Protein AF-C2FSY1-F1 (afdb_monomer)

Structure (mmCIF, N/CA/C/O backbone):
data_AF-C2FSY1-F1
#
_entry.id   AF-C2FSY1-F1
#
loop_
_atom_site.group_PDB
_atom_site.id
_atom_site.type_symbol
_atom_site.label_atom_id
_atom_site.label_alt_id
_atom_site.label_comp_id
_atom_site.label_asym_id
_atom_site.label_entity_id
_atom_site.label_seq_id
_atom_site.pdbx_PDB_ins_code
_atom_site.Cartn_x
_atom_site.Cartn_y
_atom_site.Cartn_z
_atom_site.occupancy
_atom_site.B_iso_or_equiv
_atom_site.auth_seq_id
_atom_site.auth_comp_id
_atom_site.auth_asym_id
_atom_site.auth_atom_id
_atom_site.pdbx_PDB_model_num
ATOM 1 N N . MET A 1 1 ? 16.257 -6.708 -12.881 1.00 55.78 1 MET A N 1
ATOM 2 C CA . MET A 1 1 ? 15.335 -6.034 -13.827 1.00 55.78 1 MET A CA 1
ATOM 3 C C . MET A 1 1 ? 14.160 -6.924 -14.250 1.00 55.78 1 MET A C 1
ATOM 5 O O . MET A 1 1 ? 13.050 -6.608 -13.865 1.00 55.78 1 MET A O 1
ATOM 9 N N . LEU A 1 2 ? 14.341 -8.051 -14.957 1.00 57.44 2 LEU A N 1
ATOM 10 C CA . LEU A 1 2 ? 13.211 -8.883 -15.442 1.00 57.44 2 LEU A CA 1
ATOM 11 C C . LEU A 1 2 ? 12.297 -9.431 -14.328 1.00 57.44 2 LEU A C 1
ATOM 13 O O . LEU A 1 2 ? 11.075 -9.411 -14.456 1.00 57.44 2 LEU A O 1
ATOM 17 N N . ASN A 1 3 ? 12.876 -9.872 -13.207 1.00 63.16 3 ASN A N 1
ATOM 18 C CA . ASN A 1 3 ? 12.100 -10.361 -12.061 1.00 63.16 3 ASN A CA 1
ATOM 19 C C . ASN A 1 3 ? 11.288 -9.254 -11.375 1.00 63.16 3 ASN A C 1
ATOM 21 O O . ASN A 1 3 ? 10.224 -9.530 -10.825 1.00 63.16 3 ASN A O 1
ATOM 25 N N . SER A 1 4 ? 11.733 -8.002 -11.485 1.00 69.56 4 SER A N 1
ATOM 26 C CA . SER A 1 4 ? 11.048 -6.839 -10.922 1.00 69.56 4 SER A CA 1
ATOM 27 C C . SER A 1 4 ? 9.717 -6.548 -11.604 1.00 69.56 4 SER A C 1
ATOM 29 O O . SER A 1 4 ? 8.886 -5.862 -11.025 1.00 69.56 4 SER A O 1
ATOM 31 N N . PHE A 1 5 ? 9.464 -7.118 -12.789 1.00 75.44 5 PHE A N 1
ATOM 32 C CA . PHE A 1 5 ? 8.201 -6.979 -13.514 1.00 75.44 5 PHE A CA 1
ATOM 33 C C . PHE A 1 5 ? 7.272 -8.198 -13.368 1.00 75.44 5 PHE A C 1
ATOM 35 O O . PHE A 1 5 ? 6.345 -8.366 -14.150 1.00 75.44 5 PHE A O 1
ATOM 42 N N . ARG A 1 6 ? 7.471 -9.060 -12.362 1.00 74.38 6 ARG A N 1
ATOM 43 C CA . ARG A 1 6 ? 6.539 -10.166 -12.066 1.00 74.38 6 ARG A CA 1
ATOM 44 C C . ARG A 1 6 ? 5.468 -9.732 -11.061 1.00 74.38 6 ARG A C 1
ATOM 46 O O . ARG A 1 6 ? 5.810 -9.185 -10.015 1.00 74.38 6 ARG A O 1
ATOM 53 N N . TRP A 1 7 ? 4.192 -9.963 -11.376 1.00 85.50 7 TRP A N 1
ATOM 54 C CA . TRP A 1 7 ? 3.043 -9.616 -10.516 1.00 85.50 7 TRP A CA 1
ATOM 55 C C . TRP A 1 7 ? 2.452 -10.813 -9.762 1.00 85.50 7 TRP A C 1
ATOM 57 O O . TRP A 1 7 ? 1.597 -10.616 -8.908 1.00 85.50 7 TRP A O 1
ATOM 67 N N . THR A 1 8 ? 2.913 -12.033 -10.051 1.00 78.56 8 THR A N 1
ATOM 68 C CA . THR A 1 8 ? 2.312 -13.287 -9.572 1.00 78.56 8 THR A CA 1
ATOM 69 C C . THR A 1 8 ? 2.125 -13.323 -8.054 1.00 78.56 8 THR A C 1
ATOM 71 O O . THR A 1 8 ? 1.000 -13.502 -7.616 1.00 78.56 8 THR A O 1
ATOM 74 N N . SER A 1 9 ? 3.171 -13.036 -7.262 1.00 80.50 9 SER A N 1
ATOM 75 C CA . SER A 1 9 ? 3.073 -13.028 -5.786 1.00 80.50 9 SER A CA 1
ATOM 76 C C . SER A 1 9 ? 2.032 -12.030 -5.281 1.00 80.50 9 SER A C 1
ATOM 78 O O . SER A 1 9 ? 1.161 -12.397 -4.503 1.00 80.50 9 SER A O 1
ATOM 80 N N . LEU A 1 10 ? 2.068 -10.795 -5.801 1.00 87.81 10 LEU A N 1
ATOM 81 C CA . LEU A 1 10 ? 1.112 -9.743 -5.445 1.00 87.81 10 LEU A CA 1
ATOM 82 C C . LEU A 1 10 ? -0.325 -10.196 -5.715 1.00 87.81 10 LEU A C 1
ATOM 84 O O . LEU A 1 10 ? -1.205 -10.012 -4.887 1.00 87.81 10 LEU A O 1
ATOM 88 N N . ILE A 1 11 ? -0.561 -10.800 -6.881 1.00 88.81 11 ILE A N 1
ATOM 89 C CA . ILE A 1 11 ? -1.886 -11.286 -7.254 1.00 88.81 11 ILE A CA 1
ATOM 90 C C . ILE A 1 11 ? -2.320 -12.444 -6.362 1.00 88.81 11 ILE A C 1
ATOM 92 O O . ILE A 1 11 ? -3.466 -12.454 -5.918 1.00 88.81 11 ILE A O 1
ATOM 96 N N . ASP A 1 12 ? -1.439 -13.407 -6.114 1.00 82.62 12 ASP A N 1
ATOM 97 C CA . ASP A 1 12 ? -1.747 -14.586 -5.309 1.00 82.62 12 ASP A CA 1
ATOM 98 C C . ASP A 1 12 ? -2.091 -14.185 -3.869 1.00 82.62 12 ASP A C 1
ATOM 100 O O . ASP A 1 12 ? -3.077 -14.670 -3.317 1.00 82.62 12 ASP A O 1
ATOM 104 N N . GLU A 1 13 ? -1.357 -13.231 -3.292 1.00 86.81 13 GLU A N 1
ATOM 105 C CA . GLU A 1 13 ? -1.631 -12.651 -1.973 1.00 86.81 13 GLU A CA 1
ATOM 106 C C . GLU A 1 13 ? -2.980 -11.910 -1.943 1.00 86.81 13 GLU A C 1
ATOM 108 O O . GLU A 1 13 ? -3.804 -12.151 -1.051 1.00 86.81 13 GLU A O 1
ATOM 113 N N . THR A 1 14 ? -3.273 -11.072 -2.947 1.00 93.25 14 THR A N 1
ATOM 114 C CA . THR A 1 14 ? -4.570 -10.379 -3.054 1.00 93.25 14 THR A CA 1
ATOM 115 C C . THR A 1 14 ? -5.733 -11.363 -3.211 1.00 93.25 14 THR A C 1
ATOM 117 O O . THR A 1 14 ? -6.775 -11.202 -2.572 1.00 93.25 14 THR A O 1
ATOM 120 N N . VAL A 1 15 ? -5.574 -12.396 -4.044 1.00 91.62 15 VAL A N 1
ATOM 121 C CA . VAL A 1 15 ? -6.592 -13.430 -4.295 1.00 91.62 15 VAL A CA 1
ATOM 122 C C . VAL A 1 15 ? -6.787 -14.322 -3.070 1.00 91.62 15 VAL A C 1
ATOM 124 O O . VAL A 1 15 ? -7.922 -14.692 -2.757 1.00 91.62 15 VAL A O 1
ATOM 127 N N . ALA A 1 16 ? -5.721 -14.645 -2.338 1.00 89.00 16 ALA A N 1
ATOM 128 C CA . ALA A 1 16 ? -5.814 -15.387 -1.086 1.00 89.00 16 ALA A CA 1
ATOM 129 C C . ALA A 1 16 ? -6.632 -14.604 -0.050 1.00 89.00 16 ALA A C 1
ATOM 131 O O . ALA A 1 16 ? -7.552 -15.155 0.564 1.00 89.00 16 ALA A O 1
ATOM 132 N N . LEU A 1 17 ? -6.371 -13.298 0.089 1.00 92.38 17 LEU A N 1
ATOM 133 C CA . LEU A 1 17 ? -7.138 -12.440 0.987 1.00 92.38 17 LEU A CA 1
ATOM 134 C C . LEU A 1 17 ? -8.604 -12.323 0.546 1.00 92.38 17 LEU A C 1
ATOM 136 O O . LEU A 1 17 ? -9.492 -12.490 1.385 1.00 92.38 17 LEU A O 1
ATOM 140 N N . GLN A 1 18 ? -8.864 -12.134 -0.753 1.00 94.56 18 GLN A N 1
ATOM 141 C CA . GLN A 1 18 ? -10.214 -12.143 -1.327 1.00 94.56 18 GLN A CA 1
ATOM 142 C C . GLN A 1 18 ? -10.961 -13.441 -0.996 1.00 94.56 18 GLN A C 1
ATOM 144 O O . GLN A 1 18 ? -12.077 -13.399 -0.483 1.00 94.56 18 GLN A O 1
ATOM 149 N N . THR A 1 19 ? -10.341 -14.592 -1.255 1.00 92.44 19 THR A N 1
ATOM 150 C CA . THR A 1 19 ? -10.940 -15.915 -1.020 1.00 92.44 19 THR A CA 1
ATOM 151 C C . THR A 1 19 ? -11.259 -16.105 0.458 1.00 92.44 19 THR A C 1
ATOM 153 O O . THR A 1 19 ? -12.338 -16.574 0.813 1.00 92.44 19 THR A O 1
ATOM 156 N N . SER A 1 20 ? -10.364 -15.647 1.338 1.00 91.94 20 SER A N 1
ATOM 157 C CA . SER A 1 20 ? -10.565 -15.734 2.782 1.00 91.94 20 SER A CA 1
ATOM 158 C C . SER A 1 20 ? -11.760 -14.922 3.294 1.00 91.94 20 SER A C 1
ATOM 160 O O . SER A 1 20 ? -12.160 -15.121 4.438 1.00 91.94 20 SER A O 1
ATOM 162 N N . LEU A 1 21 ? -12.339 -14.003 2.503 1.00 91.25 21 LEU A N 1
ATOM 163 C CA . LEU A 1 21 ? -13.548 -13.272 2.893 1.00 91.25 21 LEU A CA 1
ATOM 164 C C . LEU A 1 21 ? -14.778 -14.179 2.980 1.00 91.25 21 LEU A C 1
ATOM 166 O O . LEU A 1 21 ? -15.662 -13.904 3.797 1.00 91.25 21 LEU A O 1
ATOM 170 N N . ALA A 1 22 ? -14.823 -15.266 2.201 1.00 89.56 22 ALA A N 1
ATOM 171 C CA . ALA A 1 22 ? -15.964 -16.178 2.125 1.00 89.56 22 ALA A CA 1
ATOM 172 C C . ALA A 1 22 ? -16.384 -16.722 3.502 1.00 89.56 22 ALA A C 1
ATOM 174 O O . ALA A 1 22 ? -17.578 -16.784 3.791 1.00 89.56 22 ALA A O 1
ATOM 175 N N . ASP A 1 23 ? -15.426 -16.966 4.395 1.00 89.31 23 ASP A N 1
ATOM 176 C CA . ASP A 1 23 ? -15.677 -17.533 5.726 1.00 89.31 23 ASP A CA 1
ATOM 177 C C . ASP A 1 23 ? -15.735 -16.482 6.849 1.00 89.31 23 ASP A C 1
ATOM 179 O O . ASP A 1 23 ? -15.898 -16.806 8.026 1.00 89.31 23 ASP A O 1
ATOM 183 N N . ARG A 1 24 ? -15.600 -15.192 6.521 1.00 89.88 24 ARG A N 1
ATOM 184 C CA . ARG A 1 24 ? -15.519 -14.123 7.525 1.00 89.88 24 ARG A CA 1
ATOM 185 C C . ARG A 1 24 ? -16.873 -13.535 7.895 1.00 89.88 24 ARG A C 1
ATOM 187 O O . ARG A 1 24 ? -17.738 -13.317 7.049 1.00 89.88 24 ARG A O 1
ATOM 194 N N . ASN A 1 25 ? -16.989 -13.166 9.172 1.00 90.94 25 ASN A N 1
ATOM 195 C CA . ASN A 1 25 ? -18.089 -12.378 9.726 1.00 90.94 25 ASN A CA 1
ATOM 196 C C . ASN A 1 25 ? -17.627 -10.936 9.996 1.00 90.94 25 ASN A C 1
ATOM 198 O O . ASN A 1 25 ? -17.336 -10.558 11.135 1.00 90.94 25 ASN A O 1
ATOM 202 N N . ILE A 1 26 ? -17.529 -10.150 8.926 1.00 90.88 26 ILE A N 1
ATOM 203 C CA . ILE A 1 26 ? -17.189 -8.724 8.966 1.00 90.88 26 ILE A CA 1
ATOM 204 C C . ILE A 1 26 ? -18.400 -7.880 8.576 1.00 90.88 26 ILE A C 1
ATOM 206 O O . ILE A 1 26 ? -19.288 -8.336 7.856 1.00 90.88 26 ILE A O 1
ATOM 210 N N . ASP A 1 27 ? -18.442 -6.655 9.087 1.00 89.19 27 ASP A N 1
ATOM 211 C CA . ASP A 1 27 ? -19.409 -5.654 8.646 1.00 89.19 27 ASP A CA 1
ATOM 212 C C . ASP A 1 27 ? -19.225 -5.349 7.150 1.00 89.19 27 ASP A C 1
ATOM 214 O O . ASP A 1 27 ? -18.098 -5.354 6.669 1.00 89.19 27 ASP A O 1
ATOM 218 N N . ASP A 1 28 ? -20.320 -5.117 6.425 1.00 91.50 28 ASP A N 1
ATOM 219 C CA . ASP A 1 28 ? -20.326 -4.820 4.981 1.00 91.50 28 ASP A CA 1
ATOM 220 C C . ASP A 1 28 ? -19.451 -5.751 4.108 1.00 91.50 28 ASP A C 1
ATOM 222 O O . ASP A 1 28 ? -18.717 -5.323 3.216 1.00 91.50 28 ASP A O 1
ATOM 226 N N . LYS A 1 29 ? -19.517 -7.062 4.365 1.00 93.38 29 LYS A N 1
ATOM 227 C CA . LYS A 1 29 ? -18.759 -8.077 3.616 1.00 93.38 29 LYS A CA 1
ATOM 228 C C . LYS A 1 29 ? -18.913 -7.957 2.093 1.00 93.38 29 LYS A C 1
ATOM 230 O O . LYS A 1 29 ? -17.919 -8.088 1.387 1.00 93.38 29 LYS A O 1
ATOM 235 N N . ALA A 1 30 ? -20.116 -7.658 1.601 1.00 93.56 30 ALA A N 1
ATOM 236 C CA . ALA A 1 30 ? -20.367 -7.469 0.172 1.00 93.56 30 ALA A CA 1
ATOM 237 C C . ALA A 1 30 ? -19.537 -6.310 -0.413 1.00 93.56 30 ALA A C 1
ATOM 239 O O . ALA A 1 30 ? -18.986 -6.442 -1.505 1.00 93.56 30 ALA A O 1
ATOM 240 N N . GLY A 1 31 ? -19.384 -5.205 0.327 1.00 94.50 31 GLY A N 1
ATOM 241 C CA . GLY A 1 31 ? -18.510 -4.098 -0.060 1.00 94.50 31 GLY A CA 1
ATOM 242 C C . GLY A 1 31 ? -17.031 -4.495 -0.108 1.00 94.50 31 GLY A C 1
ATOM 243 O O . GLY A 1 31 ? -16.326 -4.117 -1.043 1.00 94.50 31 GLY A O 1
ATOM 244 N N . ALA A 1 32 ? -16.554 -5.309 0.843 1.00 95.12 32 ALA A N 1
ATOM 245 C CA . ALA A 1 32 ? -15.191 -5.851 0.789 1.00 95.12 32 ALA A CA 1
ATOM 246 C C . ALA A 1 32 ? -14.988 -6.775 -0.420 1.00 95.12 32 ALA A C 1
ATOM 248 O O . ALA A 1 32 ? -13.984 -6.657 -1.117 1.00 95.12 32 ALA A O 1
ATOM 249 N N . GLU A 1 33 ? -15.937 -7.669 -0.699 1.00 95.50 33 GLU A N 1
ATOM 250 C CA . GLU A 1 33 ? -15.870 -8.578 -1.847 1.00 95.50 33 GLU A CA 1
ATOM 251 C C . GLU A 1 33 ? -15.823 -7.812 -3.174 1.00 95.50 33 GLU A C 1
ATOM 253 O O . GLU A 1 33 ? -14.962 -8.091 -4.009 1.00 95.50 33 GLU A O 1
ATOM 258 N N . GLN A 1 34 ? -16.684 -6.802 -3.347 1.00 96.12 34 GLN A N 1
ATOM 259 C CA . GLN A 1 34 ? -16.670 -5.938 -4.531 1.00 96.12 34 GLN A CA 1
ATOM 260 C C . GLN A 1 34 ? -15.345 -5.190 -4.689 1.00 96.12 34 GLN A C 1
ATOM 262 O O . GLN A 1 34 ? -14.802 -5.132 -5.793 1.00 96.12 34 GLN A O 1
ATOM 267 N N . TYR A 1 35 ? -14.795 -4.671 -3.589 1.00 97.00 35 TYR A N 1
ATOM 268 C CA . TYR A 1 35 ? -13.493 -4.015 -3.592 1.00 97.00 35 TYR A CA 1
ATOM 269 C C . TYR A 1 35 ? -12.381 -4.950 -4.101 1.00 97.00 35 TYR A C 1
ATOM 271 O O . TYR A 1 35 ? -11.628 -4.570 -4.997 1.00 97.00 35 TYR A O 1
ATOM 279 N N . PHE A 1 36 ? -12.314 -6.199 -3.624 1.00 97.50 36 PHE A N 1
ATOM 280 C CA . PHE A 1 36 ? -11.311 -7.150 -4.122 1.00 97.50 36 PHE A CA 1
ATOM 281 C C . PHE A 1 36 ? -11.555 -7.612 -5.554 1.00 97.50 36 PHE A C 1
ATOM 283 O O . PHE A 1 36 ? -10.586 -7.844 -6.272 1.00 97.50 36 PHE A O 1
ATOM 290 N N . ILE A 1 37 ? -12.811 -7.736 -5.996 1.00 96.69 37 ILE A N 1
ATOM 291 C CA . ILE A 1 37 ? -13.112 -8.043 -7.403 1.00 96.69 37 ILE A CA 1
ATOM 292 C C . ILE A 1 37 ? -12.477 -6.984 -8.310 1.00 96.69 37 ILE A C 1
ATOM 294 O O . ILE A 1 37 ? -11.813 -7.334 -9.287 1.00 96.69 37 ILE A O 1
ATOM 298 N N . GLN A 1 38 ? -12.634 -5.705 -7.960 1.00 97.06 38 GLN A N 1
ATOM 299 C CA . GLN A 1 38 ? -12.029 -4.606 -8.706 1.00 97.06 38 GLN A CA 1
ATOM 300 C C . GLN A 1 38 ? -10.496 -4.630 -8.607 1.00 97.06 38 GLN A C 1
ATOM 302 O O . GLN A 1 38 ? -9.817 -4.592 -9.632 1.00 97.06 38 GLN A O 1
ATOM 307 N N . LEU A 1 39 ? -9.950 -4.789 -7.398 1.00 96.69 39 LEU A N 1
ATOM 308 C CA . LEU A 1 39 ? -8.505 -4.790 -7.153 1.00 96.69 39 LEU A CA 1
ATOM 309 C C . LEU A 1 39 ? -7.780 -5.910 -7.919 1.00 96.69 39 LEU A C 1
ATOM 311 O O . LEU A 1 39 ? -6.752 -5.680 -8.555 1.00 96.69 39 LEU A O 1
ATOM 315 N N . VAL A 1 40 ? -8.343 -7.122 -7.920 1.00 97.12 40 VAL A N 1
ATOM 316 C CA . VAL A 1 40 ? -7.811 -8.257 -8.690 1.00 97.12 40 VAL A CA 1
ATOM 317 C C . VAL A 1 40 ? -7.931 -7.999 -10.190 1.00 97.12 40 VAL A C 1
ATOM 319 O O . VAL A 1 40 ? -7.006 -8.320 -10.938 1.00 97.12 40 VAL A O 1
ATOM 322 N N . ALA A 1 41 ? -9.032 -7.401 -10.655 1.00 97.31 41 ALA A N 1
ATOM 323 C CA . ALA A 1 41 ? -9.180 -7.051 -12.064 1.00 97.31 41 ALA A CA 1
ATOM 324 C C . ALA A 1 41 ? -8.097 -6.061 -12.523 1.00 97.31 41 ALA A C 1
ATOM 326 O O . ALA A 1 41 ? -7.541 -6.236 -13.610 1.00 97.31 41 ALA A O 1
ATOM 327 N N . ASP A 1 42 ? -7.758 -5.066 -11.703 1.00 96.44 42 ASP A N 1
ATOM 328 C CA . ASP A 1 42 ? -6.722 -4.082 -12.022 1.00 96.44 42 ASP A CA 1
ATOM 329 C C . ASP A 1 42 ? -5.315 -4.691 -11.973 1.00 96.44 42 ASP A C 1
ATOM 331 O O . ASP A 1 42 ? -4.555 -4.551 -12.936 1.00 96.44 42 ASP A O 1
ATOM 335 N N . LEU A 1 43 ? -5.005 -5.512 -10.964 1.00 95.12 43 LEU A N 1
ATOM 336 C CA . LEU A 1 43 ? -3.749 -6.273 -10.923 1.00 95.12 43 LEU A CA 1
ATOM 337 C C . LEU A 1 43 ? -3.563 -7.169 -12.158 1.00 95.12 43 LEU A C 1
ATOM 339 O O . LEU A 1 43 ? -2.477 -7.215 -12.736 1.00 95.12 43 LEU A O 1
ATOM 343 N N . ARG A 1 44 ? -4.622 -7.846 -12.620 1.00 93.19 44 ARG A N 1
ATOM 344 C CA . ARG A 1 44 ? -4.578 -8.684 -13.833 1.00 93.19 44 ARG A CA 1
ATOM 345 C C . ARG A 1 44 ? -4.384 -7.864 -15.110 1.00 93.19 44 ARG A C 1
ATOM 347 O O . ARG A 1 44 ? -3.772 -8.356 -16.061 1.00 93.19 44 ARG A O 1
ATOM 354 N N . LYS A 1 45 ? -4.881 -6.622 -15.174 1.00 95.88 45 LYS A N 1
ATOM 355 C CA . LYS A 1 45 ? -4.574 -5.707 -16.291 1.00 95.88 45 LYS A CA 1
ATOM 356 C C . LYS A 1 45 ? -3.096 -5.322 -16.276 1.00 95.88 45 LYS A C 1
ATOM 358 O O . LYS A 1 45 ? -2.448 -5.408 -17.318 1.00 95.88 45 LYS A O 1
ATOM 363 N N . GLN A 1 46 ? -2.562 -4.960 -15.111 1.00 93.94 46 GLN A N 1
ATOM 364 C CA . GLN A 1 46 ? -1.148 -4.617 -14.949 1.00 93.94 46 GLN A CA 1
ATOM 365 C C . GLN A 1 46 ? -0.233 -5.804 -15.294 1.00 93.94 46 GLN A C 1
ATOM 367 O O . GLN A 1 46 ? 0.729 -5.633 -16.039 1.00 93.94 46 GLN A O 1
ATOM 372 N N . GLU A 1 47 ? -0.580 -7.025 -14.873 1.00 91.38 47 GLU A N 1
ATOM 373 C CA . GLU A 1 47 ? 0.149 -8.259 -15.208 1.00 91.38 47 GLU A CA 1
ATOM 374 C C . GLU A 1 47 ? 0.263 -8.488 -16.722 1.00 91.38 47 GLU A C 1
ATOM 376 O O . GLU A 1 47 ? 1.340 -8.809 -17.224 1.00 91.38 47 GLU A O 1
ATOM 381 N N . LYS A 1 48 ? -0.816 -8.271 -17.487 1.00 86.62 48 LYS A N 1
ATOM 382 C CA . LYS A 1 48 ? -0.782 -8.400 -18.957 1.00 86.62 48 LYS A CA 1
ATOM 383 C C . LYS A 1 48 ? 0.202 -7.423 -19.601 1.00 86.62 48 LYS A C 1
ATOM 385 O O . LYS A 1 48 ? 0.929 -7.794 -20.530 1.00 86.62 48 LYS A O 1
ATOM 390 N N . VAL A 1 49 ? 0.235 -6.182 -19.115 1.00 88.88 49 VAL A N 1
ATOM 391 C CA . VAL A 1 49 ? 1.189 -5.168 -19.586 1.00 88.88 49 VAL A CA 1
ATOM 392 C C . VAL A 1 49 ? 2.610 -5.561 -19.188 1.00 88.88 49 VAL A C 1
ATOM 394 O O . VAL A 1 49 ? 3.517 -5.484 -20.016 1.00 88.88 49 VAL A O 1
ATOM 397 N N . ALA A 1 50 ? 2.795 -6.084 -17.976 1.00 84.75 50 ALA A N 1
ATOM 398 C CA . ALA A 1 50 ? 4.088 -6.540 -17.484 1.00 84.75 50 ALA A CA 1
ATOM 399 C C . ALA A 1 50 ? 4.643 -7.707 -18.309 1.00 84.75 50 ALA A C 1
ATOM 401 O O . ALA A 1 50 ? 5.795 -7.657 -18.731 1.00 84.75 50 ALA A O 1
ATOM 402 N N . HIS A 1 51 ? 3.822 -8.706 -18.644 1.00 79.50 51 HIS A N 1
ATOM 403 C CA . HIS A 1 51 ? 4.213 -9.798 -19.542 1.00 79.50 51 HIS A CA 1
ATOM 404 C C . HIS A 1 51 ? 4.604 -9.295 -20.935 1.00 79.50 51 HIS A C 1
ATOM 406 O O . HIS A 1 51 ? 5.623 -9.710 -21.488 1.00 79.50 51 HIS A O 1
ATOM 412 N N . SER A 1 52 ? 3.828 -8.361 -21.489 1.00 76.69 52 SER A N 1
ATOM 413 C CA . SER A 1 52 ? 4.122 -7.767 -22.798 1.00 76.69 52 SER A CA 1
ATOM 414 C C . SER A 1 52 ? 5.451 -7.006 -22.787 1.00 76.69 52 SER A C 1
ATOM 416 O O . SER A 1 52 ? 6.226 -7.095 -23.739 1.00 76.69 52 SER A O 1
ATOM 418 N N . PHE A 1 53 ? 5.736 -6.285 -21.702 1.00 84.19 53 PHE A N 1
ATOM 419 C CA . PHE A 1 53 ? 6.996 -5.579 -21.501 1.00 84.19 53 PHE A CA 1
ATOM 420 C C . PHE A 1 53 ? 8.179 -6.536 -21.287 1.00 84.19 53 PHE A C 1
ATOM 422 O O . PHE A 1 53 ? 9.222 -6.358 -21.910 1.00 84.19 53 PHE A O 1
ATOM 429 N N . ILE A 1 54 ? 8.015 -7.591 -20.483 1.00 76.12 54 ILE A N 1
ATOM 430 C CA . ILE A 1 54 ? 9.037 -8.625 -20.268 1.00 76.12 54 ILE A CA 1
ATOM 431 C C . ILE A 1 54 ? 9.445 -9.270 -21.600 1.00 76.12 54 ILE A C 1
ATOM 433 O O . ILE A 1 54 ? 10.635 -9.398 -21.876 1.00 76.12 54 ILE A O 1
ATOM 437 N N . ASN A 1 55 ? 8.482 -9.617 -22.459 1.00 75.50 55 ASN A N 1
ATOM 438 C CA . ASN A 1 55 ? 8.764 -10.187 -23.782 1.00 75.50 55 ASN A CA 1
ATOM 439 C C . ASN A 1 55 ? 9.527 -9.210 -24.691 1.00 75.50 55 ASN A C 1
ATOM 441 O O . ASN A 1 55 ? 10.439 -9.612 -25.420 1.00 75.50 55 ASN A O 1
ATOM 445 N N . GLN A 1 56 ? 9.192 -7.917 -24.624 1.00 75.81 56 GLN A N 1
ATOM 446 C CA . GLN A 1 56 ? 9.942 -6.873 -25.325 1.00 75.81 56 GLN A CA 1
ATOM 447 C C . GLN A 1 56 ? 11.379 -6.773 -24.804 1.00 75.81 56 GLN A C 1
ATOM 449 O O . GLN A 1 56 ? 12.304 -6.744 -25.612 1.00 75.81 56 GLN A O 1
ATOM 454 N N . LEU A 1 57 ? 11.586 -6.779 -23.482 1.00 75.38 57 LEU A N 1
ATOM 455 C CA . LEU A 1 57 ? 12.927 -6.769 -22.893 1.00 75.38 57 LEU A CA 1
ATOM 456 C C . LEU A 1 57 ? 13.738 -8.002 -23.297 1.00 75.38 57 LEU A C 1
ATOM 458 O O . LEU A 1 57 ? 14.889 -7.852 -23.685 1.00 75.38 57 LEU A O 1
ATOM 462 N N . TYR A 1 58 ? 13.152 -9.203 -23.271 1.00 73.62 58 TYR A N 1
ATOM 463 C CA . TYR A 1 58 ? 13.837 -10.413 -23.739 1.00 73.62 58 TYR A CA 1
ATOM 464 C C . TYR A 1 58 ? 14.282 -10.293 -25.194 1.00 73.62 58 TYR A C 1
ATOM 466 O O . TYR A 1 58 ? 15.410 -10.655 -25.514 1.00 73.62 58 TYR A O 1
ATOM 474 N N . THR A 1 59 ? 13.427 -9.748 -26.061 1.00 73.38 59 THR A N 1
ATOM 475 C CA . THR A 1 59 ? 13.764 -9.536 -27.475 1.00 73.38 59 THR A CA 1
ATOM 476 C C . THR A 1 59 ? 14.924 -8.548 -27.615 1.00 73.38 59 THR A C 1
ATOM 478 O O . THR A 1 59 ? 15.892 -8.840 -28.312 1.00 73.38 59 THR A O 1
ATOM 481 N N . LEU A 1 60 ? 14.877 -7.418 -26.902 1.00 72.62 60 LEU A N 1
ATOM 482 C CA . LEU A 1 60 ? 15.933 -6.398 -26.936 1.00 72.62 60 LEU A CA 1
ATOM 483 C C . LEU A 1 60 ? 17.263 -6.894 -26.351 1.00 72.62 60 LEU A C 1
ATOM 485 O O . LEU A 1 60 ? 18.317 -6.459 -26.796 1.00 72.62 60 LEU A O 1
ATOM 489 N N . LEU A 1 61 ? 17.218 -7.812 -25.384 1.00 70.69 61 LEU A N 1
ATOM 490 C CA . LEU A 1 61 ? 18.401 -8.402 -24.748 1.00 70.69 61 LEU A CA 1
ATOM 491 C C . LEU A 1 61 ? 18.931 -9.654 -25.467 1.00 70.69 61 LEU A C 1
ATOM 493 O O . LEU A 1 61 ? 19.974 -10.182 -25.078 1.00 70.69 61 LEU A O 1
ATOM 497 N N . SER A 1 62 ? 18.217 -10.164 -26.476 1.00 71.88 62 SER A N 1
ATOM 498 C CA . SER A 1 62 ? 18.575 -11.420 -27.149 1.00 71.88 62 SER A CA 1
ATOM 499 C C . SER A 1 62 ? 19.755 -11.280 -28.117 1.00 71.88 62 SER A C 1
ATOM 501 O O . SER A 1 62 ? 20.539 -12.220 -28.252 1.00 71.88 62 SER A O 1
ATOM 503 N N . ASP A 1 63 ? 19.936 -10.104 -28.727 1.00 68.88 63 ASP A N 1
ATOM 504 C CA . ASP A 1 63 ? 21.062 -9.813 -29.618 1.00 68.88 63 ASP A CA 1
ATOM 505 C C . ASP A 1 63 ? 22.215 -9.149 -28.852 1.00 68.88 63 ASP A C 1
ATOM 507 O O . ASP A 1 63 ? 22.314 -7.927 -28.740 1.00 68.88 63 ASP A O 1
ATOM 511 N N . LYS A 1 64 ? 23.104 -9.983 -28.300 1.00 64.06 64 LYS A N 1
ATOM 512 C CA . LYS A 1 64 ? 24.272 -9.533 -27.523 1.00 64.06 64 LYS A CA 1
ATOM 513 C C . LYS A 1 64 ? 25.313 -8.772 -28.357 1.00 64.06 64 LYS A C 1
ATOM 515 O O . LYS A 1 64 ? 26.155 -8.095 -27.773 1.00 64.06 64 LYS A O 1
ATOM 520 N N . SER A 1 65 ? 25.284 -8.891 -29.685 1.00 62.91 65 SER A N 1
ATOM 521 C CA . SER A 1 65 ? 26.245 -8.258 -30.602 1.00 62.91 65 SER A CA 1
ATOM 522 C C . SER A 1 65 ? 25.917 -6.796 -30.916 1.00 62.91 65 SER A C 1
ATOM 524 O O . SER A 1 65 ? 26.806 -6.060 -31.341 1.00 62.91 65 SER A O 1
ATOM 526 N N . SER A 1 66 ? 24.674 -6.362 -30.688 1.00 65.94 66 SER A N 1
ATOM 527 C CA . SER A 1 66 ? 24.206 -5.000 -30.977 1.00 65.94 66 SER A CA 1
ATOM 528 C C . SER A 1 66 ? 23.231 -4.483 -29.912 1.00 65.94 66 SER A C 1
ATOM 530 O O . SER A 1 66 ? 22.126 -4.032 -30.226 1.00 65.94 66 SER A O 1
ATOM 532 N N . LEU A 1 67 ? 23.614 -4.576 -28.635 1.00 71.62 67 LEU A N 1
ATOM 533 C CA . LEU A 1 67 ? 22.792 -4.069 -27.534 1.00 71.62 67 LEU A CA 1
ATOM 534 C C . LEU A 1 67 ? 22.702 -2.539 -27.577 1.00 71.62 67 LEU A C 1
ATOM 536 O O . LEU A 1 67 ? 23.670 -1.829 -27.311 1.00 71.62 67 LEU A O 1
ATOM 540 N N . ASP A 1 68 ? 21.503 -2.043 -27.866 1.00 76.81 68 ASP A N 1
ATOM 541 C CA . ASP A 1 68 ? 21.154 -0.628 -27.776 1.00 76.81 68 ASP A CA 1
ATOM 542 C C . ASP A 1 68 ? 20.705 -0.301 -26.342 1.00 76.81 68 ASP A C 1
ATOM 544 O O . ASP A 1 68 ? 19.519 -0.366 -25.994 1.00 76.81 68 ASP A O 1
ATOM 548 N N . TYR A 1 69 ? 21.686 -0.008 -25.482 1.00 74.88 69 TYR A N 1
ATOM 549 C CA . TYR A 1 69 ? 21.457 0.325 -24.073 1.00 74.88 69 TYR A CA 1
ATOM 550 C C . TYR A 1 69 ? 20.553 1.549 -23.904 1.00 74.88 69 TYR A C 1
ATOM 552 O O . TYR A 1 69 ? 19.701 1.548 -23.015 1.00 74.88 69 TYR A O 1
ATOM 560 N N . THR A 1 70 ? 20.673 2.542 -24.787 1.00 77.00 70 THR A N 1
ATOM 561 C CA . THR A 1 70 ? 19.822 3.738 -24.797 1.00 77.00 70 THR A CA 1
ATOM 562 C C . THR A 1 70 ? 18.360 3.345 -24.973 1.00 77.00 70 THR A C 1
ATOM 564 O O . THR A 1 70 ? 17.517 3.662 -24.132 1.00 77.00 70 THR A O 1
ATOM 567 N N . ARG A 1 71 ? 18.058 2.542 -25.999 1.00 79.75 71 ARG A N 1
ATOM 568 C CA . ARG A 1 71 ? 16.695 2.069 -26.268 1.00 79.75 71 ARG A CA 1
ATOM 569 C C . ARG A 1 71 ? 16.138 1.191 -25.148 1.00 79.75 71 ARG A C 1
ATOM 571 O O . ARG A 1 71 ? 14.943 1.268 -24.852 1.00 79.75 71 ARG A O 1
ATOM 578 N N . ILE A 1 72 ? 16.964 0.351 -24.520 1.00 76.12 72 ILE A N 1
ATOM 579 C CA . ILE A 1 72 ? 16.554 -0.482 -23.375 1.00 76.12 72 ILE A CA 1
ATOM 580 C C . ILE A 1 72 ? 16.188 0.396 -22.172 1.00 76.12 72 ILE A C 1
ATOM 582 O O . ILE A 1 72 ? 15.159 0.162 -21.528 1.00 76.12 72 ILE A O 1
ATOM 586 N N . CYS A 1 73 ? 16.984 1.423 -21.885 1.00 76.19 73 CYS A N 1
ATOM 587 C CA . CYS A 1 73 ? 16.754 2.318 -20.755 1.00 76.19 73 CYS A CA 1
ATOM 588 C C . CYS A 1 73 ? 15.536 3.221 -20.976 1.00 76.19 73 CYS A C 1
ATOM 590 O O . CYS A 1 73 ? 14.683 3.303 -20.095 1.00 76.19 73 CYS A O 1
ATOM 592 N N . GLU A 1 74 ? 15.368 3.808 -22.165 1.00 80.44 74 GLU A N 1
ATOM 593 C CA . GLU A 1 74 ? 14.171 4.587 -22.525 1.00 80.44 74 GLU A CA 1
ATOM 594 C C . GLU A 1 74 ? 12.886 3.754 -22.415 1.00 80.44 74 GLU A C 1
ATOM 596 O O . GLU A 1 74 ? 11.861 4.203 -21.886 1.00 80.44 74 GLU A O 1
ATOM 601 N N . ARG A 1 75 ? 12.944 2.499 -22.879 1.00 81.75 75 ARG A N 1
ATOM 602 C CA . ARG A 1 75 ? 11.823 1.559 -22.788 1.00 81.75 75 ARG A CA 1
ATOM 603 C C . ARG A 1 75 ? 11.521 1.193 -21.335 1.00 81.75 75 ARG A C 1
ATOM 605 O O . ARG A 1 75 ? 10.350 1.144 -20.964 1.00 81.75 75 ARG A O 1
ATOM 612 N N . THR A 1 76 ? 12.553 0.974 -20.521 1.00 82.69 76 THR A N 1
ATOM 613 C CA . THR A 1 76 ? 12.419 0.687 -19.083 1.00 82.69 76 THR A CA 1
ATOM 614 C C . THR A 1 76 ? 11.820 1.874 -18.338 1.00 82.69 76 THR A C 1
ATOM 616 O O . THR A 1 76 ? 10.867 1.691 -17.588 1.00 82.69 76 THR A O 1
ATOM 619 N N . LYS A 1 77 ? 12.287 3.094 -18.615 1.00 81.38 77 LYS A N 1
ATOM 620 C CA . LYS A 1 77 ? 11.740 4.338 -18.060 1.00 81.38 77 LYS A CA 1
ATOM 621 C C . LYS A 1 77 ? 10.263 4.511 -18.367 1.00 81.38 77 LYS A C 1
ATOM 623 O O . LYS A 1 77 ? 9.469 4.709 -17.452 1.00 81.38 77 LYS A O 1
ATOM 628 N N . SER A 1 78 ? 9.889 4.350 -19.633 1.00 83.38 78 SER A N 1
ATOM 629 C CA . SER A 1 78 ? 8.492 4.455 -20.065 1.00 83.38 78 SER A CA 1
ATOM 630 C C . SER A 1 78 ? 7.600 3.425 -19.363 1.00 83.38 78 SER A C 1
ATOM 632 O O . SER A 1 78 ? 6.489 3.741 -18.941 1.00 83.38 78 SER A O 1
ATOM 634 N N . ALA A 1 79 ? 8.089 2.191 -19.203 1.00 85.69 79 ALA A N 1
ATOM 635 C CA . ALA A 1 79 ? 7.354 1.146 -18.502 1.00 85.69 79 ALA A CA 1
ATOM 636 C C . ALA A 1 79 ? 7.204 1.450 -17.007 1.00 85.69 79 ALA A C 1
ATOM 638 O O . ALA A 1 79 ? 6.093 1.375 -16.490 1.00 85.69 79 ALA A O 1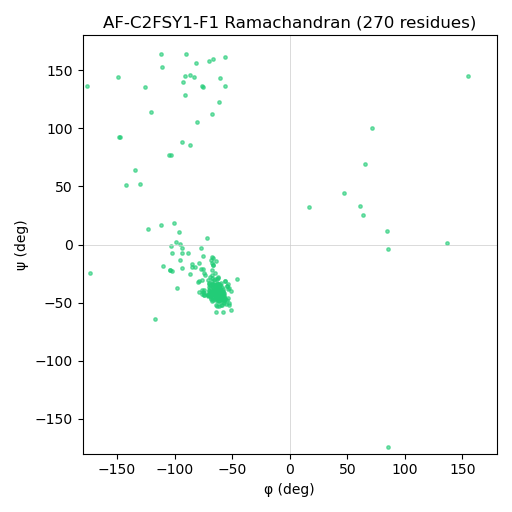
ATOM 639 N N . VAL A 1 80 ? 8.288 1.826 -16.318 1.00 84.88 80 VAL A N 1
ATOM 640 C CA . VAL A 1 80 ? 8.252 2.164 -14.886 1.00 84.88 80 VAL A CA 1
ATOM 641 C C . VAL A 1 80 ? 7.310 3.336 -14.624 1.00 84.88 80 VAL A C 1
ATOM 643 O O . VAL A 1 80 ? 6.492 3.235 -13.720 1.00 84.88 80 VAL A O 1
ATOM 646 N N . GLN A 1 81 ? 7.337 4.388 -15.446 1.00 84.56 81 GLN A N 1
ATOM 647 C CA . GLN A 1 81 ? 6.408 5.519 -15.323 1.00 84.56 81 GLN A CA 1
ATOM 648 C C . GLN A 1 81 ? 4.943 5.097 -15.495 1.00 84.56 81 GLN A C 1
ATOM 650 O O . GLN A 1 81 ? 4.077 5.542 -14.742 1.00 84.56 81 GLN A O 1
ATOM 655 N N . TRP A 1 82 ? 4.659 4.208 -16.454 1.00 90.50 82 TRP A N 1
ATOM 656 C CA . TRP A 1 82 ? 3.314 3.657 -16.627 1.00 90.50 82 TRP A CA 1
ATOM 657 C C . TRP A 1 82 ? 2.865 2.877 -15.387 1.00 90.50 82 TRP A C 1
ATOM 659 O O . TRP A 1 82 ? 1.766 3.102 -14.882 1.00 90.50 82 TRP A O 1
ATOM 669 N N . PHE A 1 83 ? 3.718 1.989 -14.867 1.00 91.12 83 PHE A N 1
ATOM 670 C CA . PHE A 1 83 ? 3.399 1.212 -13.669 1.00 91.12 83 PHE A CA 1
ATOM 671 C C . PHE A 1 83 ? 3.309 2.073 -12.416 1.00 91.12 83 PHE A C 1
ATOM 673 O O . PHE A 1 83 ? 2.483 1.769 -11.567 1.00 91.12 83 PHE A O 1
ATOM 680 N N . GLN A 1 84 ? 4.106 3.134 -12.301 1.00 83.06 84 GLN A N 1
ATOM 681 C CA . GLN A 1 84 ? 4.067 4.041 -11.161 1.00 83.06 84 GLN A CA 1
ATOM 682 C C . GLN A 1 84 ? 2.673 4.644 -10.996 1.00 83.06 84 GLN A C 1
ATOM 684 O O . GLN A 1 84 ? 2.033 4.396 -9.978 1.00 83.06 84 GLN A O 1
ATOM 689 N N . SER A 1 85 ? 2.163 5.328 -12.027 1.00 90.00 85 SER A N 1
ATOM 690 C CA . SER A 1 85 ? 0.809 5.898 -11.976 1.00 90.00 85 SER A CA 1
ATOM 691 C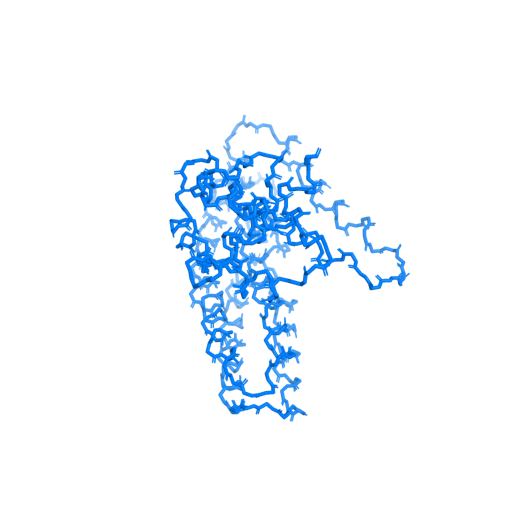 C . SER A 1 85 ? -0.236 4.813 -11.715 1.00 90.00 85 SER A C 1
ATOM 693 O O . SER A 1 85 ? -1.130 4.995 -10.898 1.00 90.00 85 SER A O 1
ATOM 695 N N . LYS A 1 86 ? -0.105 3.639 -12.342 1.00 93.75 86 LYS A N 1
ATOM 696 C CA . LYS A 1 86 ? -1.085 2.558 -12.180 1.00 93.75 86 LYS A CA 1
ATOM 697 C C . LYS A 1 86 ? -1.097 1.944 -10.784 1.00 93.75 86 LYS A C 1
ATOM 699 O O . LYS A 1 86 ? -2.168 1.707 -10.237 1.00 93.75 86 LYS A O 1
ATOM 704 N N . ILE A 1 87 ? 0.064 1.703 -10.186 1.00 91.88 87 ILE A N 1
ATOM 705 C CA . ILE A 1 87 ? 0.160 1.183 -8.821 1.00 91.88 87 ILE A CA 1
ATOM 706 C C . ILE A 1 87 ? -0.335 2.235 -7.822 1.00 91.88 87 ILE A C 1
ATOM 708 O O . ILE A 1 87 ? -1.067 1.887 -6.898 1.00 91.88 87 ILE A O 1
ATOM 712 N N . GLU A 1 88 ? 0.015 3.508 -8.006 1.00 86.44 88 GLU A N 1
ATOM 713 C CA . GLU A 1 88 ? -0.436 4.595 -7.131 1.00 86.44 88 GLU A CA 1
ATOM 714 C C . GLU A 1 88 ? -1.963 4.765 -7.175 1.00 86.44 88 GLU A C 1
ATOM 716 O O . GLU A 1 88 ? -2.614 4.714 -6.127 1.00 86.44 88 GLU A O 1
ATOM 721 N N . ASP A 1 89 ? -2.529 4.899 -8.378 1.00 90.88 89 ASP A N 1
ATOM 722 C CA . ASP A 1 89 ? -3.935 5.254 -8.593 1.00 90.88 89 ASP A CA 1
ATOM 723 C C . ASP A 1 89 ? -4.902 4.075 -8.422 1.00 90.88 89 ASP A C 1
ATOM 725 O O . ASP A 1 89 ? -6.038 4.277 -7.994 1.00 90.88 89 ASP A O 1
ATOM 729 N N . GLU A 1 90 ? -4.483 2.850 -8.756 1.00 96.00 90 GLU A N 1
ATOM 730 C CA . GLU A 1 90 ? -5.368 1.674 -8.774 1.00 96.00 90 GLU A CA 1
ATOM 731 C C . GLU A 1 90 ? -5.145 0.747 -7.569 1.00 96.00 90 GLU A C 1
ATOM 733 O O . GLU A 1 90 ? -6.054 0.003 -7.204 1.00 96.00 90 GLU A O 1
ATOM 738 N N . LEU A 1 91 ? -3.972 0.792 -6.918 1.00 94.94 91 LEU A N 1
ATOM 739 C CA . LEU A 1 91 ? -3.636 -0.112 -5.810 1.00 94.94 91 LEU A CA 1
ATOM 740 C C . LEU A 1 91 ? -3.405 0.637 -4.495 1.00 94.94 91 LEU A C 1
ATOM 742 O O . LEU A 1 91 ? -4.169 0.456 -3.549 1.00 94.94 91 LEU A O 1
ATOM 746 N N . ILE A 1 92 ? -2.378 1.484 -4.405 1.00 90.19 92 ILE A N 1
ATOM 747 C CA . ILE A 1 92 ? -1.939 2.098 -3.141 1.00 90.19 92 ILE A CA 1
ATOM 748 C C . ILE A 1 92 ? -3.027 3.014 -2.581 1.00 90.19 92 ILE A C 1
ATOM 750 O O . ILE A 1 92 ? -3.508 2.788 -1.467 1.00 90.19 92 ILE A O 1
ATOM 754 N N . LYS A 1 93 ? -3.450 4.021 -3.354 1.00 91.00 93 LYS A N 1
ATOM 755 C CA . LYS A 1 93 ? -4.438 5.002 -2.898 1.00 91.00 93 LYS A CA 1
ATOM 756 C C . LYS A 1 93 ? -5.796 4.353 -2.587 1.00 91.00 93 LYS A C 1
ATOM 758 O O . LYS A 1 93 ? -6.270 4.552 -1.466 1.00 91.00 93 LYS A O 1
ATOM 763 N N . PRO A 1 94 ? -6.387 3.510 -3.460 1.00 95.44 94 PRO A N 1
ATOM 764 C CA . PRO A 1 94 ? -7.649 2.842 -3.144 1.00 95.44 94 PRO A CA 1
ATOM 765 C C . PRO A 1 94 ? -7.564 1.930 -1.918 1.00 95.44 94 PRO A C 1
ATOM 767 O O . PRO A 1 94 ? -8.496 1.894 -1.119 1.00 95.44 94 PRO A O 1
ATOM 770 N N . THR A 1 95 ? -6.447 1.219 -1.717 1.00 94.06 95 THR A N 1
ATOM 771 C CA . THR A 1 95 ? -6.264 0.375 -0.521 1.00 94.06 95 THR A CA 1
ATOM 772 C C . THR A 1 95 ? -6.180 1.208 0.747 1.00 94.06 95 THR A C 1
ATOM 774 O O . THR A 1 95 ? -6.816 0.872 1.744 1.00 94.06 95 THR A O 1
ATOM 777 N N . PHE A 1 96 ? -5.455 2.325 0.716 1.00 92.62 96 PH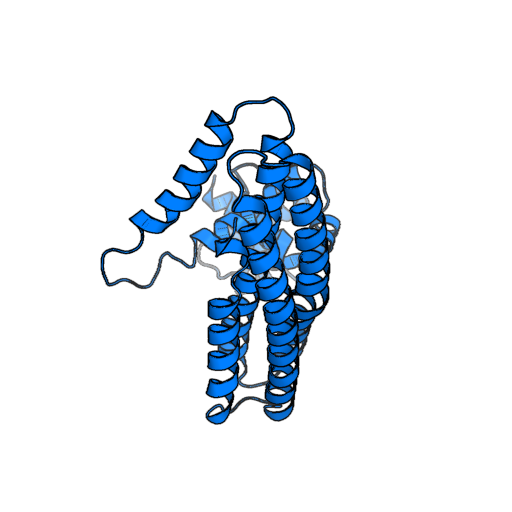E A N 1
ATOM 778 C CA . PHE A 1 96 ? -5.377 3.243 1.848 1.00 92.62 96 PHE A CA 1
ATOM 779 C C . PHE A 1 96 ? -6.740 3.854 2.204 1.00 92.62 96 PHE A C 1
ATOM 781 O O . PHE A 1 96 ? -7.132 3.878 3.375 1.00 92.62 96 PHE A O 1
ATOM 788 N N . GLU A 1 97 ? -7.484 4.326 1.204 1.00 92.56 97 GLU A N 1
ATOM 789 C CA . GLU A 1 97 ? -8.828 4.881 1.384 1.00 92.56 97 GLU A CA 1
ATOM 790 C C . GLU A 1 97 ? -9.787 3.830 1.953 1.00 92.56 97 GLU A C 1
ATOM 792 O O . GLU A 1 97 ? -10.480 4.090 2.942 1.00 92.56 97 GLU A O 1
ATOM 797 N N . HIS A 1 98 ? -9.752 2.612 1.406 1.00 95.94 98 HIS A N 1
ATOM 798 C CA . HIS A 1 98 ? -10.544 1.488 1.893 1.00 95.94 98 HIS A CA 1
ATOM 799 C C . HIS A 1 98 ? -10.206 1.145 3.349 1.00 95.94 98 HIS A C 1
ATOM 801 O O . HIS A 1 98 ? -11.101 1.072 4.187 1.00 95.94 98 HIS A O 1
ATOM 807 N N . ILE A 1 99 ? -8.923 1.053 3.711 1.00 91.06 99 ILE A N 1
ATOM 808 C CA . ILE A 1 99 ? -8.493 0.860 5.107 1.00 91.06 99 ILE A CA 1
ATOM 809 C C . ILE A 1 99 ? -9.111 1.923 6.026 1.00 91.06 99 ILE A C 1
ATOM 811 O O . ILE A 1 99 ? -9.629 1.591 7.095 1.00 91.06 99 ILE A O 1
ATOM 815 N N . ASN A 1 100 ? -9.084 3.197 5.629 1.00 91.31 100 ASN A N 1
ATOM 816 C CA . ASN A 1 100 ? -9.591 4.290 6.459 1.00 91.31 100 ASN A CA 1
ATOM 817 C C . ASN A 1 100 ? -11.108 4.238 6.658 1.00 91.31 100 ASN A C 1
ATOM 819 O O . ASN A 1 100 ? -11.571 4.431 7.783 1.00 91.31 100 ASN A O 1
ATOM 823 N N . VAL A 1 101 ? -11.871 3.908 5.614 1.00 92.75 101 VAL A N 1
ATOM 824 C CA . VAL A 1 101 ? -13.325 3.695 5.715 1.00 92.75 101 VAL A CA 1
ATOM 825 C C . VAL A 1 101 ? -13.649 2.525 6.650 1.00 92.75 101 VAL A C 1
ATOM 827 O O . VAL A 1 101 ? -14.631 2.559 7.392 1.00 92.75 101 VAL A O 1
ATOM 830 N N . TRP A 1 102 ? -12.812 1.488 6.657 1.00 92.44 102 TRP A N 1
ATOM 831 C CA . TRP A 1 102 ? -13.065 0.255 7.401 1.00 92.44 102 TRP A CA 1
ATOM 832 C C . TRP A 1 102 ? -12.634 0.292 8.872 1.00 92.44 102 TRP A C 1
ATOM 834 O O . TRP A 1 102 ? -13.135 -0.514 9.662 1.00 92.44 102 TRP A O 1
ATOM 844 N N . LYS A 1 103 ? -11.790 1.255 9.275 1.00 89.75 103 LYS A N 1
ATOM 845 C CA . LYS A 1 103 ? -11.348 1.461 10.673 1.00 89.75 103 LYS A CA 1
ATOM 846 C C . LYS A 1 103 ? -12.489 1.662 11.669 1.00 89.75 103 LYS A C 1
ATOM 848 O O . LYS A 1 103 ? -12.348 1.283 12.828 1.00 89.75 103 LYS A O 1
ATOM 853 N N . ILE A 1 104 ? -13.599 2.253 11.232 1.00 89.56 104 ILE A N 1
ATOM 854 C CA . ILE A 1 104 ? -14.758 2.552 12.089 1.00 89.56 104 ILE A CA 1
ATOM 855 C C . ILE A 1 104 ? -15.836 1.456 12.063 1.00 89.56 104 ILE A C 1
ATOM 857 O O . ILE A 1 104 ? -16.796 1.518 12.831 1.00 89.56 104 ILE A O 1
ATOM 861 N N . LYS A 1 105 ? -15.696 0.454 11.185 1.00 89.94 105 LYS A N 1
ATOM 862 C CA . LYS A 1 105 ? -16.654 -0.648 11.026 1.00 89.94 105 LYS A CA 1
ATOM 863 C C . LYS A 1 105 ? -16.439 -1.740 12.081 1.00 89.94 105 LYS A C 1
ATOM 865 O O . LYS A 1 105 ? -15.357 -1.890 12.648 1.00 89.94 105 LYS A O 1
ATOM 870 N N . LYS A 1 106 ? -17.477 -2.532 12.371 1.00 88.50 106 LYS A N 1
ATOM 871 C CA . LYS A 1 106 ? -17.415 -3.570 13.420 1.00 88.50 106 LYS A CA 1
ATOM 872 C C . LYS A 1 106 ? -16.785 -4.870 12.908 1.00 88.50 106 LYS A C 1
ATOM 874 O O . LYS A 1 106 ? -17.063 -5.312 11.800 1.00 88.50 106 LYS A O 1
ATOM 879 N N . ARG A 1 107 ? -16.015 -5.550 13.771 1.00 90.50 107 ARG A N 1
ATOM 880 C CA . ARG A 1 107 ? -15.381 -6.864 13.502 1.00 90.50 107 ARG A CA 1
ATOM 881 C C . ARG A 1 107 ? -14.343 -6.858 12.365 1.00 90.50 107 ARG A C 1
A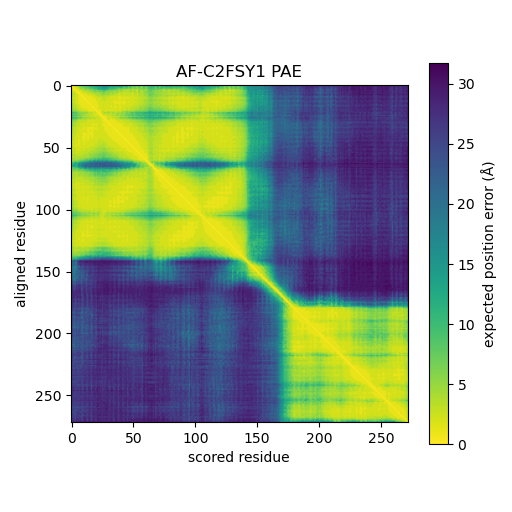TOM 883 O O . ARG A 1 107 ? -14.070 -7.898 11.785 1.00 90.50 107 ARG A O 1
ATOM 890 N N . THR A 1 108 ? -13.712 -5.721 12.076 1.00 92.69 108 THR A N 1
ATOM 891 C CA . THR A 1 108 ? -12.812 -5.556 10.916 1.00 92.69 108 THR A CA 1
ATOM 892 C C . THR A 1 108 ? -11.320 -5.567 11.253 1.00 92.69 108 THR A C 1
ATOM 894 O O . THR A 1 108 ? -10.508 -5.507 10.340 1.00 92.69 108 THR A O 1
ATOM 897 N N . LYS A 1 109 ? -10.922 -5.691 12.529 1.00 90.69 109 LYS A N 1
ATOM 898 C CA . LYS A 1 109 ? -9.514 -5.563 12.961 1.00 90.69 109 LYS A CA 1
ATOM 899 C C . LYS A 1 109 ? -8.539 -6.439 12.160 1.00 90.69 109 LYS A C 1
ATOM 901 O O . LYS A 1 109 ? -7.634 -5.906 11.535 1.00 90.69 109 LYS A O 1
ATOM 906 N N . LYS A 1 110 ? -8.774 -7.757 12.112 1.00 90.31 110 LYS A N 1
ATOM 907 C CA . LYS A 1 110 ? -7.926 -8.697 11.352 1.00 90.31 110 LYS A CA 1
ATOM 908 C C . LYS A 1 110 ? -7.887 -8.356 9.859 1.00 90.31 110 LYS A C 1
ATOM 910 O O . LYS A 1 110 ? -6.835 -8.409 9.242 1.00 90.31 110 LYS A O 1
ATOM 915 N N . TYR A 1 111 ? -9.035 -7.978 9.304 1.00 93.38 111 TYR A N 1
ATOM 916 C CA . TYR A 1 111 ? -9.140 -7.588 7.904 1.00 93.38 111 TYR A CA 1
ATOM 917 C C . TYR A 1 111 ? -8.311 -6.333 7.590 1.00 93.38 111 TYR A C 1
ATOM 919 O O . TYR A 1 111 ? -7.594 -6.300 6.597 1.00 93.38 111 TYR A O 1
ATOM 927 N N . ILE A 1 112 ? -8.352 -5.327 8.465 1.00 92.00 112 ILE A N 1
ATOM 928 C CA . ILE A 1 112 ? -7.529 -4.119 8.351 1.00 92.00 112 ILE A CA 1
ATOM 929 C C . ILE A 1 112 ? -6.040 -4.455 8.473 1.00 92.00 112 ILE A C 1
ATOM 931 O O . ILE A 1 112 ? -5.239 -3.913 7.718 1.00 92.00 112 ILE A O 1
ATOM 935 N N . ASP A 1 113 ? -5.655 -5.329 9.405 1.00 89.31 113 ASP A N 1
ATOM 936 C CA . ASP A 1 113 ? -4.255 -5.733 9.583 1.00 89.31 113 ASP A CA 1
ATOM 937 C C . ASP A 1 113 ? -3.696 -6.381 8.301 1.00 89.31 113 ASP A C 1
ATOM 939 O O . ASP A 1 113 ? -2.608 -6.026 7.851 1.00 89.31 113 ASP A O 1
ATOM 943 N N . GLU A 1 114 ? -4.469 -7.253 7.652 1.00 91.19 114 GLU A N 1
ATOM 944 C CA . GLU A 1 114 ? -4.079 -7.885 6.384 1.00 91.19 114 GLU A CA 1
ATOM 945 C C . GLU A 1 114 ? -4.079 -6.901 5.205 1.00 91.19 114 GLU A C 1
ATOM 947 O O . GLU A 1 114 ? -3.165 -6.935 4.385 1.00 91.19 114 GLU A O 1
ATOM 952 N N . LEU A 1 115 ? -5.047 -5.976 5.135 1.00 92.75 115 LEU A N 1
ATOM 953 C CA . LEU A 1 115 ? -5.038 -4.903 4.133 1.00 92.75 115 LEU A CA 1
ATOM 954 C C . LEU A 1 115 ? -3.809 -3.996 4.269 1.00 92.75 115 LEU A C 1
ATOM 956 O O . LEU A 1 115 ? -3.282 -3.537 3.261 1.00 92.75 115 LEU A O 1
ATOM 960 N N . ASN A 1 116 ? -3.343 -3.729 5.493 1.00 87.56 116 ASN A N 1
ATOM 961 C CA . ASN A 1 116 ? -2.111 -2.967 5.706 1.00 87.56 116 ASN A CA 1
ATOM 962 C C . ASN A 1 116 ? -0.878 -3.725 5.200 1.00 87.56 116 ASN A C 1
ATOM 964 O O . ASN A 1 116 ? 0.012 -3.091 4.635 1.00 87.56 116 ASN A O 1
ATOM 968 N N . GLY A 1 117 ? -0.835 -5.051 5.381 1.00 83.56 117 GLY A N 1
ATOM 969 C CA . GLY A 1 117 ? 0.194 -5.903 4.778 1.00 83.56 117 GLY A CA 1
ATOM 970 C C . GLY A 1 117 ? 0.180 -5.779 3.258 1.00 83.56 117 GLY A C 1
ATOM 971 O O . GLY A 1 117 ? 1.169 -5.370 2.660 1.00 83.56 117 GLY A O 1
ATOM 972 N N . LEU A 1 118 ? -0.993 -5.959 2.655 1.00 90.25 118 LEU A N 1
ATOM 973 C CA . LEU A 1 118 ? -1.159 -5.864 1.209 1.00 90.25 118 LEU A CA 1
ATOM 974 C C . LEU A 1 118 ? -0.784 -4.478 0.650 1.00 90.25 118 LEU A C 1
ATOM 976 O O . LEU A 1 118 ? -0.101 -4.356 -0.363 1.00 90.25 118 LEU A O 1
ATOM 980 N N . HIS A 1 119 ? -1.181 -3.413 1.346 1.00 88.81 119 HIS A N 1
ATOM 981 C CA . HIS A 1 119 ? -0.803 -2.043 1.009 1.00 88.81 119 HIS A CA 1
ATOM 982 C C . HIS A 1 119 ? 0.717 -1.817 1.078 1.00 88.81 119 HIS A C 1
ATOM 984 O O . HIS A 1 119 ? 1.269 -1.085 0.254 1.00 88.81 119 HIS A O 1
ATOM 990 N N . LEU A 1 120 ? 1.406 -2.440 2.039 1.00 81.94 120 LEU A N 1
ATOM 991 C CA . LEU A 1 120 ? 2.865 -2.407 2.122 1.00 81.94 120 LEU A CA 1
ATOM 992 C C . LEU A 1 120 ? 3.508 -3.150 0.946 1.00 81.94 120 LEU A C 1
ATOM 994 O O . LEU A 1 120 ? 4.470 -2.647 0.368 1.00 81.94 120 LEU A O 1
ATOM 998 N N . ASP A 1 121 ? 2.968 -4.299 0.555 1.00 84.00 121 ASP A N 1
ATOM 999 C CA . ASP A 1 121 ? 3.498 -5.072 -0.569 1.00 84.00 121 ASP A CA 1
ATOM 1000 C C . ASP A 1 121 ? 3.324 -4.331 -1.905 1.00 84.00 121 ASP A C 1
ATOM 1002 O O . ASP A 1 121 ? 4.235 -4.330 -2.736 1.00 84.00 121 ASP A O 1
ATOM 1006 N N . TYR A 1 122 ? 2.239 -3.567 -2.072 1.00 91.25 122 TYR A N 1
ATOM 1007 C CA . TYR A 1 122 ? 2.069 -2.654 -3.210 1.00 91.25 122 TYR A CA 1
ATOM 1008 C C . TYR A 1 122 ? 3.113 -1.532 -3.243 1.00 91.25 122 TYR A C 1
ATOM 1010 O O . TYR A 1 122 ? 3.661 -1.236 -4.307 1.00 91.25 122 TYR A O 1
ATOM 1018 N N . LYS A 1 123 ? 3.442 -0.935 -2.092 1.00 84.12 123 LYS A N 1
ATOM 1019 C CA . LYS A 1 123 ? 4.509 0.077 -1.997 1.00 84.12 123 LYS A CA 1
ATOM 1020 C C . LYS A 1 123 ? 5.879 -0.510 -2.324 1.00 84.12 123 LYS A C 1
ATOM 1022 O O . LYS A 1 123 ? 6.576 0.013 -3.183 1.00 84.12 123 LYS A O 1
ATOM 1027 N N . ARG A 1 124 ? 6.212 -1.665 -1.743 1.00 83.44 124 ARG A N 1
ATOM 1028 C CA . ARG A 1 124 ? 7.463 -2.386 -2.037 1.00 83.44 124 ARG A CA 1
ATOM 1029 C C . ARG A 1 124 ? 7.589 -2.732 -3.514 1.00 83.44 124 ARG A C 1
ATOM 1031 O O . ARG A 1 124 ? 8.681 -2.673 -4.076 1.00 83.44 124 ARG A O 1
ATOM 1038 N N . LYS A 1 125 ? 6.477 -3.105 -4.152 1.00 89.19 125 LYS A N 1
ATOM 1039 C CA . LYS A 1 125 ? 6.439 -3.365 -5.590 1.00 89.19 125 LYS A CA 1
ATOM 1040 C C . LYS A 1 125 ? 6.773 -2.111 -6.395 1.00 89.19 125 LYS A C 1
ATOM 1042 O O . LYS A 1 125 ? 7.541 -2.207 -7.351 1.00 89.19 125 LYS A O 1
ATOM 1047 N N . LEU A 1 126 ? 6.221 -0.961 -6.015 1.00 86.44 126 LEU A N 1
ATOM 1048 C CA . LEU A 1 126 ? 6.547 0.317 -6.641 1.00 86.44 126 LEU A CA 1
ATOM 1049 C C . LEU A 1 126 ? 8.032 0.662 -6.466 1.00 86.44 126 LEU A C 1
ATOM 1051 O O . LEU A 1 126 ? 8.713 0.919 -7.459 1.00 86.44 126 LEU A O 1
ATOM 1055 N N . ASP A 1 127 ? 8.556 0.560 -5.244 1.00 79.00 127 ASP A N 1
ATOM 1056 C CA . ASP A 1 127 ? 9.967 0.832 -4.942 1.00 79.00 127 ASP A CA 1
ATOM 1057 C C . ASP A 1 127 ? 10.905 -0.061 -5.763 1.00 79.00 127 ASP A C 1
ATOM 1059 O O . ASP A 1 127 ? 11.903 0.401 -6.315 1.00 79.00 127 ASP A O 1
ATOM 1063 N N . GLN A 1 128 ? 10.553 -1.340 -5.935 1.00 82.38 128 GLN A N 1
ATOM 1064 C CA . GLN A 1 128 ? 11.318 -2.274 -6.761 1.00 82.38 128 GLN A CA 1
ATOM 1065 C C . GLN A 1 128 ? 11.406 -1.827 -8.233 1.00 82.38 128 GLN A C 1
ATOM 1067 O O . GLN A 1 128 ? 12.436 -2.032 -8.886 1.00 82.38 128 GLN A O 1
ATOM 1072 N N . LEU A 1 129 ? 10.334 -1.246 -8.777 1.00 83.25 129 LEU A N 1
ATOM 1073 C CA . LEU A 1 129 ? 10.298 -0.738 -10.150 1.00 83.25 129 LEU A CA 1
ATOM 1074 C C . LEU A 1 129 ? 11.088 0.564 -10.285 1.00 83.25 129 LEU A C 1
ATOM 1076 O O . LEU A 1 129 ? 11.868 0.701 -11.228 1.00 83.25 129 LEU A O 1
ATOM 1080 N N . LEU A 1 130 ? 10.938 1.479 -9.326 1.00 77.19 130 LEU A N 1
ATOM 1081 C CA . LEU A 1 130 ? 11.698 2.727 -9.278 1.00 77.19 130 LEU A CA 1
ATOM 1082 C C . LEU A 1 130 ? 13.202 2.458 -9.164 1.00 77.19 130 LEU A C 1
ATOM 1084 O O . LEU A 1 130 ? 13.986 3.038 -9.909 1.00 77.19 130 LEU A O 1
ATOM 1088 N N . HIS A 1 131 ? 13.607 1.489 -8.343 1.00 76.56 131 HIS A N 1
ATOM 1089 C CA . HIS A 1 131 ? 15.007 1.085 -8.235 1.00 76.56 131 HIS A CA 1
ATOM 1090 C C . HIS A 1 131 ? 15.565 0.534 -9.559 1.00 76.56 131 HIS A C 1
ATOM 1092 O O . HIS A 1 131 ? 16.713 0.797 -9.917 1.00 76.56 131 HIS A O 1
ATOM 1098 N N . CYS A 1 132 ? 14.749 -0.184 -10.345 1.00 75.38 132 CYS A N 1
ATOM 1099 C CA . CYS A 1 132 ? 15.160 -0.623 -11.684 1.00 75.38 132 CYS A CA 1
ATOM 1100 C C . CYS A 1 132 ? 15.405 0.548 -12.636 1.00 75.38 132 CYS A C 1
ATOM 1102 O O . CYS A 1 132 ? 16.294 0.452 -13.481 1.00 75.38 132 CYS A O 1
ATOM 1104 N N . LEU A 1 133 ? 14.624 1.623 -12.511 1.00 75.25 133 LEU A N 1
ATOM 1105 C CA . LEU A 1 133 ? 14.832 2.844 -13.277 1.00 75.25 133 LEU A CA 1
ATOM 1106 C C . LEU A 1 133 ? 16.120 3.549 -12.848 1.00 75.25 133 LEU A C 1
ATOM 1108 O O . LEU A 1 133 ? 16.931 3.860 -13.713 1.00 75.25 133 LEU A O 1
ATOM 1112 N N . THR A 1 134 ? 16.353 3.710 -11.542 1.00 73.75 134 THR A N 1
ATOM 1113 C CA . THR A 1 134 ? 17.596 4.301 -11.024 1.00 73.75 134 THR A CA 1
ATOM 1114 C C . THR A 1 134 ? 18.820 3.559 -11.551 1.00 73.75 134 THR A C 1
ATOM 1116 O O . THR A 1 134 ? 19.718 4.186 -12.095 1.00 73.75 134 THR A O 1
ATOM 1119 N N . ILE A 1 135 ? 18.827 2.221 -11.492 1.00 68.88 135 ILE A N 1
ATOM 1120 C CA . ILE A 1 135 ? 19.928 1.415 -12.042 1.00 68.88 135 ILE A CA 1
ATOM 1121 C C . ILE A 1 135 ? 20.093 1.657 -13.546 1.00 68.88 135 ILE A C 1
ATOM 1123 O O . ILE A 1 135 ? 21.215 1.839 -14.012 1.00 68.88 135 ILE A O 1
ATOM 1127 N N . ALA A 1 136 ? 19.000 1.645 -14.314 1.00 70.69 136 ALA A N 1
ATOM 1128 C CA . ALA A 1 136 ? 19.059 1.875 -15.755 1.00 70.69 136 ALA A CA 1
ATOM 1129 C C . ALA A 1 136 ? 19.645 3.260 -16.087 1.00 70.69 136 ALA A C 1
ATOM 1131 O O . ALA A 1 136 ? 20.473 3.374 -16.984 1.00 70.69 136 ALA A O 1
ATOM 1132 N N . GLU A 1 137 ? 19.268 4.296 -15.337 1.00 70.00 137 GLU A N 1
ATOM 1133 C CA . GLU A 1 137 ? 19.788 5.656 -15.506 1.00 70.00 137 GLU A CA 1
ATOM 1134 C C . GLU A 1 137 ? 21.263 5.769 -15.085 1.00 70.00 137 GLU A C 1
ATOM 1136 O O . GLU A 1 137 ? 22.058 6.356 -15.818 1.00 70.00 137 GLU A O 1
ATOM 1141 N N . THR A 1 138 ? 21.670 5.144 -13.974 1.00 66.25 138 THR A N 1
ATOM 1142 C CA . THR A 1 138 ? 23.076 5.102 -13.532 1.00 66.25 138 THR A CA 1
ATOM 1143 C C . THR A 1 138 ? 23.971 4.366 -14.531 1.00 66.25 138 THR A C 1
ATOM 1145 O O . THR A 1 138 ? 25.071 4.825 -14.817 1.00 66.25 138 THR A O 1
ATOM 1148 N N . LEU A 1 139 ? 23.497 3.263 -15.123 1.00 63.88 139 LEU A N 1
ATOM 1149 C CA . LEU A 1 139 ? 24.239 2.523 -16.152 1.00 63.88 139 LEU A CA 1
ATOM 1150 C C . LEU A 1 139 ? 24.448 3.327 -17.447 1.00 63.88 139 LEU A C 1
ATOM 1152 O O . LEU A 1 139 ? 25.392 3.039 -18.178 1.00 63.88 139 LEU A O 1
ATOM 1156 N N . MET A 1 140 ? 23.598 4.319 -17.736 1.00 64.25 140 MET A N 1
ATOM 1157 C CA . MET A 1 140 ? 23.761 5.208 -18.895 1.00 64.25 140 MET A CA 1
ATOM 1158 C C . MET A 1 140 ? 24.698 6.395 -18.642 1.00 64.25 140 MET A C 1
ATOM 1160 O O . MET A 1 140 ? 25.168 7.006 -19.597 1.00 64.25 140 MET A O 1
ATOM 1164 N N . SER A 1 141 ? 24.953 6.751 -17.384 1.00 59.16 141 SER A N 1
ATOM 1165 C CA . SER A 1 141 ? 25.751 7.921 -17.017 1.00 59.16 141 SER A CA 1
ATOM 1166 C C . SER A 1 141 ? 27.157 7.497 -16.588 1.00 59.16 141 SER A C 1
ATOM 1168 O O . SER A 1 141 ? 27.391 7.452 -15.391 1.00 59.16 141 SER A O 1
ATOM 1170 N N . ASP A 1 142 ? 28.048 7.166 -17.540 1.00 54.38 142 ASP A N 1
ATOM 1171 C CA . ASP A 1 142 ? 29.529 6.961 -17.488 1.00 54.38 142 ASP A CA 1
ATOM 1172 C C . ASP A 1 142 ? 30.253 6.754 -16.122 1.00 54.38 142 ASP A C 1
ATOM 1174 O O . ASP A 1 142 ? 31.419 7.108 -15.948 1.00 54.38 142 ASP A O 1
ATOM 1178 N N . GLY A 1 143 ? 29.618 6.136 -15.128 1.00 50.47 143 GLY A N 1
ATOM 1179 C CA . GLY A 1 143 ? 30.028 6.256 -13.732 1.00 50.47 143 GLY A CA 1
ATOM 1180 C C . GLY A 1 143 ? 29.748 4.994 -12.937 1.00 50.47 143 GLY A C 1
ATOM 1181 O O . GLY A 1 143 ? 28.696 4.833 -12.336 1.00 50.47 143 GLY A O 1
ATOM 1182 N N . ASN A 1 144 ? 30.761 4.132 -12.898 1.00 56.03 144 ASN A N 1
ATOM 1183 C CA . ASN A 1 144 ? 30.972 3.113 -11.873 1.00 56.03 144 ASN A CA 1
ATOM 1184 C C . ASN A 1 144 ? 29.926 1.980 -11.781 1.00 56.03 144 ASN A C 1
ATOM 1186 O O . ASN A 1 144 ? 29.238 1.786 -10.780 1.00 56.03 144 ASN A O 1
ATOM 1190 N N . ILE A 1 145 ? 29.929 1.123 -12.808 1.00 49.84 145 ILE A N 1
ATOM 1191 C CA . ILE A 1 145 ? 29.258 -0.193 -12.850 1.00 49.84 145 ILE A CA 1
ATOM 1192 C C . ILE A 1 145 ? 29.503 -1.023 -11.565 1.00 49.84 145 ILE A C 1
ATOM 1194 O O . ILE A 1 145 ? 28.636 -1.793 -11.152 1.00 49.84 145 ILE A O 1
ATOM 1198 N N . GLY A 1 146 ? 30.650 -0.842 -10.895 1.00 50.50 146 GLY A N 1
ATOM 1199 C CA . GLY A 1 146 ? 30.999 -1.538 -9.653 1.00 50.50 146 GLY A CA 1
ATOM 1200 C C . GLY A 1 146 ? 30.116 -1.180 -8.451 1.00 50.50 146 GLY A C 1
ATOM 1201 O O . GLY A 1 146 ? 29.790 -2.062 -7.656 1.00 50.50 146 GLY A O 1
ATOM 1202 N N . GLU A 1 147 ? 29.660 0.069 -8.325 1.00 51.16 147 GLU A N 1
ATOM 1203 C CA . GLU A 1 147 ? 28.779 0.487 -7.221 1.00 51.16 147 GLU A CA 1
ATOM 1204 C C . GLU A 1 147 ? 27.350 -0.026 -7.406 1.00 51.16 147 GLU A C 1
ATOM 1206 O O . GLU A 1 147 ? 26.748 -0.509 -6.447 1.00 51.16 147 GLU A O 1
ATOM 1211 N N . ALA A 1 148 ? 26.840 -0.024 -8.641 1.00 49.66 148 ALA A N 1
ATOM 1212 C CA . ALA A 1 148 ? 25.513 -0.553 -8.961 1.00 49.66 148 ALA A CA 1
ATOM 1213 C C . ALA A 1 148 ? 25.413 -2.072 -8.708 1.00 49.66 148 ALA A C 1
ATOM 1215 O O . ALA A 1 148 ? 24.423 -2.545 -8.149 1.00 49.66 148 ALA A O 1
ATOM 1216 N N . VAL A 1 149 ? 26.458 -2.837 -9.047 1.00 50.34 149 VAL A N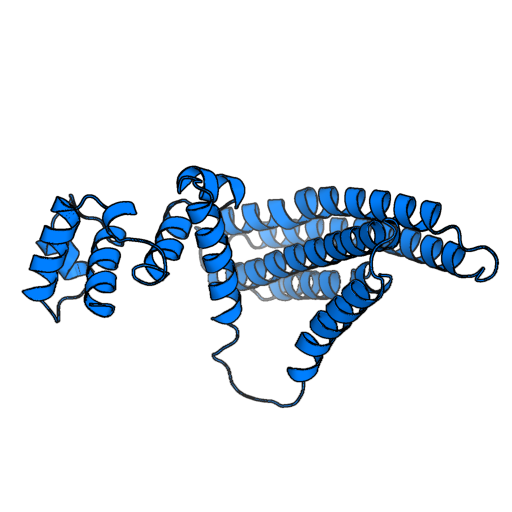 1
ATOM 1217 C CA . VAL A 1 149 ? 26.526 -4.285 -8.767 1.00 50.34 149 VAL A CA 1
ATOM 1218 C C . VAL A 1 149 ? 26.696 -4.559 -7.267 1.00 50.34 149 VAL A C 1
ATOM 1220 O O . VAL A 1 149 ? 26.082 -5.477 -6.731 1.00 50.34 149 VAL A O 1
ATOM 1223 N N . THR A 1 150 ? 27.449 -3.724 -6.547 1.00 53.06 150 THR A N 1
ATOM 1224 C CA . THR A 1 150 ? 27.611 -3.860 -5.087 1.00 53.06 150 THR A CA 1
ATOM 1225 C C . THR A 1 150 ? 26.316 -3.529 -4.327 1.00 53.06 150 THR A C 1
ATOM 1227 O O . THR A 1 150 ? 26.006 -4.167 -3.321 1.00 53.06 150 THR A O 1
ATOM 1230 N N . GLN A 1 151 ? 25.526 -2.565 -4.813 1.00 53.94 151 GLN A N 1
ATOM 1231 C CA . GLN A 1 151 ? 24.171 -2.270 -4.318 1.00 53.94 151 GLN A CA 1
ATOM 1232 C C . GLN A 1 151 ? 23.212 -3.445 -4.589 1.00 53.94 151 GLN A C 1
ATOM 1234 O O . GLN A 1 151 ? 22.434 -3.821 -3.713 1.00 53.94 151 GLN A O 1
ATOM 1239 N N . MET A 1 152 ? 23.334 -4.084 -5.760 1.00 48.91 152 MET A N 1
ATOM 1240 C CA . MET A 1 152 ? 22.572 -5.279 -6.142 1.00 48.91 152 MET A CA 1
ATOM 1241 C C . MET A 1 152 ? 22.873 -6.471 -5.221 1.00 48.91 152 MET A C 1
ATOM 1243 O O . MET A 1 152 ? 21.946 -7.088 -4.700 1.00 48.91 152 MET A O 1
ATOM 1247 N N . GLU A 1 153 ? 24.149 -6.742 -4.923 1.00 45.88 153 GLU A N 1
ATOM 1248 C CA . GLU A 1 153 ? 24.528 -7.811 -3.992 1.00 45.88 153 GLU A CA 1
ATOM 1249 C C . GLU A 1 153 ? 24.095 -7.533 -2.551 1.00 45.88 153 GLU A C 1
ATOM 1251 O O . GLU A 1 153 ? 23.729 -8.466 -1.845 1.00 45.88 153 GLU A O 1
ATOM 1256 N N . LYS A 1 154 ? 24.103 -6.274 -2.095 1.00 51.28 154 LYS A N 1
ATOM 1257 C CA . LYS A 1 154 ? 23.634 -5.917 -0.745 1.00 51.28 154 LYS A CA 1
ATOM 1258 C C . LYS A 1 154 ? 22.116 -6.052 -0.610 1.00 51.28 154 LYS A C 1
ATOM 1260 O O . LYS A 1 154 ? 21.642 -6.470 0.445 1.00 51.28 154 LYS A O 1
ATOM 1265 N N . PHE A 1 155 ? 21.351 -5.771 -1.663 1.00 46.59 155 PHE A N 1
ATOM 1266 C CA . PHE A 1 155 ? 19.893 -5.926 -1.653 1.00 46.59 155 PHE A CA 1
ATOM 1267 C C . PHE A 1 155 ? 19.447 -7.390 -1.845 1.00 46.59 155 PHE A C 1
ATOM 1269 O O . PHE A 1 155 ? 18.436 -7.802 -1.280 1.00 46.59 155 PHE A O 1
ATOM 1276 N N . GLU A 1 156 ? 20.213 -8.199 -2.588 1.00 41.84 156 GLU A N 1
ATOM 1277 C CA . GLU A 1 156 ? 19.964 -9.643 -2.727 1.00 41.84 156 GLU A CA 1
ATOM 1278 C C . GLU A 1 156 ? 20.468 -10.449 -1.508 1.00 41.84 156 GLU A C 1
ATOM 1280 O O . GLU A 1 156 ? 19.727 -11.291 -1.002 1.00 41.84 156 GLU A O 1
ATOM 1285 N N . LYS A 1 157 ? 21.650 -10.144 -0.939 1.00 42.62 157 LYS A N 1
ATOM 1286 C CA . LYS A 1 157 ? 22.171 -10.813 0.280 1.00 42.62 157 LYS A CA 1
ATOM 1287 C C . LYS A 1 157 ? 21.422 -10.433 1.557 1.00 42.62 157 LYS A C 1
ATOM 1289 O O . LYS A 1 157 ? 21.269 -11.281 2.428 1.00 42.62 157 LYS A O 1
ATOM 1294 N N . SER A 1 158 ? 20.877 -9.217 1.662 1.00 43.78 158 SER A N 1
ATOM 1295 C CA . SER A 1 158 ? 20.022 -8.849 2.809 1.00 43.78 158 SER A CA 1
ATOM 1296 C C . SER A 1 158 ? 18.680 -9.596 2.840 1.00 43.78 158 SER A C 1
ATOM 1298 O O . SER A 1 158 ? 17.999 -9.563 3.864 1.00 43.78 158 SER A O 1
ATOM 1300 N N . LYS A 1 159 ? 18.311 -10.307 1.761 1.00 46.66 159 LYS A N 1
ATOM 1301 C CA . LYS A 1 159 ? 17.145 -11.203 1.728 1.00 46.66 159 LYS A CA 1
ATOM 1302 C C . LYS A 1 159 ? 17.481 -12.693 1.843 1.00 46.66 159 LYS A C 1
ATOM 1304 O O . LYS A 1 159 ? 16.607 -13.439 2.274 1.00 46.66 159 LYS A O 1
ATOM 1309 N N . ASP A 1 160 ? 18.696 -13.131 1.502 1.00 31.94 160 ASP A N 1
ATOM 1310 C CA . ASP A 1 160 ? 19.062 -14.561 1.533 1.00 31.94 160 ASP A CA 1
ATOM 1311 C C . ASP A 1 160 ? 19.558 -15.035 2.920 1.00 31.94 160 ASP A C 1
ATOM 1313 O O . ASP A 1 160 ? 19.335 -16.184 3.296 1.00 31.94 160 ASP A O 1
ATOM 1317 N N . ASP A 1 161 ? 20.103 -14.140 3.756 1.00 31.30 161 ASP A N 1
ATOM 1318 C CA . ASP A 1 161 ? 20.519 -14.484 5.133 1.00 31.30 161 ASP A CA 1
ATOM 1319 C C . ASP A 1 161 ? 19.353 -14.600 6.142 1.00 31.30 161 ASP A C 1
ATOM 1321 O O . ASP A 1 161 ? 19.564 -14.989 7.288 1.00 31.30 161 ASP A O 1
ATOM 1325 N N . GLN A 1 162 ? 18.104 -14.326 5.739 1.00 38.34 162 GLN A N 1
ATOM 1326 C CA . GLN A 1 162 ? 16.921 -14.442 6.614 1.00 38.34 162 GLN A CA 1
ATOM 1327 C C . GLN A 1 162 ? 15.956 -15.576 6.237 1.00 38.34 162 GLN A C 1
ATOM 1329 O O . GLN A 1 162 ? 14.818 -15.602 6.706 1.00 38.34 162 GLN A O 1
ATOM 1334 N N . VAL A 1 163 ? 16.380 -16.550 5.423 1.00 38.69 163 VAL A N 1
ATOM 1335 C CA . VAL A 1 163 ? 15.540 -17.725 5.121 1.00 38.69 163 VAL A CA 1
ATOM 1336 C C . VAL A 1 163 ? 16.295 -19.033 5.322 1.00 38.69 163 VAL A C 1
ATOM 1338 O O . VAL A 1 163 ? 16.268 -19.911 4.470 1.00 38.69 163 VAL A O 1
ATOM 1341 N N . LYS A 1 164 ? 16.913 -19.213 6.495 1.00 30.83 164 LYS A N 1
ATOM 1342 C CA . LYS A 1 164 ? 17.076 -20.539 7.116 1.00 30.83 164 LYS A CA 1
ATOM 1343 C C . LYS A 1 164 ? 17.031 -20.419 8.636 1.00 30.83 164 LYS A C 1
ATOM 1345 O O . LYS A 1 164 ? 18.050 -20.235 9.288 1.00 30.83 164 LYS A O 1
ATOM 1350 N N . THR A 1 165 ? 15.847 -20.577 9.209 1.00 28.22 165 THR A N 1
ATOM 1351 C CA . THR A 1 165 ? 15.387 -21.735 10.006 1.00 28.22 165 THR A CA 1
ATOM 1352 C C . THR A 1 165 ? 14.290 -21.240 10.952 1.00 28.22 165 THR A C 1
ATOM 1354 O O . THR A 1 165 ? 14.283 -20.091 11.371 1.00 28.22 165 THR A O 1
ATOM 1357 N N . ALA A 1 166 ? 13.311 -22.103 11.193 1.00 38.94 166 ALA A N 1
ATOM 1358 C CA . ALA A 1 166 ? 12.050 -21.826 11.860 1.00 38.94 166 ALA A CA 1
ATOM 1359 C C . ALA A 1 166 ? 12.160 -21.231 13.281 1.00 38.94 166 ALA A C 1
ATOM 1361 O O . ALA A 1 166 ? 13.158 -21.426 13.966 1.00 38.94 166 ALA A O 1
ATOM 1362 N N . THR A 1 167 ? 11.030 -20.631 13.686 1.00 33.28 167 THR A N 1
ATOM 1363 C CA . THR A 1 167 ? 10.592 -20.206 15.032 1.00 33.28 167 THR A CA 1
ATOM 1364 C C . THR A 1 167 ? 11.302 -18.993 15.637 1.00 33.28 167 THR A C 1
ATOM 1366 O O . THR A 1 167 ? 12.372 -19.150 16.205 1.00 33.28 167 THR A O 1
ATOM 1369 N N . ASP A 1 168 ? 10.686 -17.806 15.576 1.00 29.56 168 ASP A N 1
ATOM 1370 C CA . ASP A 1 168 ? 10.003 -17.192 16.732 1.00 29.56 168 ASP A CA 1
ATOM 1371 C C . ASP A 1 168 ? 9.307 -15.872 16.321 1.00 29.56 168 ASP A C 1
ATOM 1373 O O . ASP A 1 168 ? 9.841 -15.063 15.560 1.00 29.56 168 ASP A O 1
ATOM 1377 N N . ASP A 1 169 ? 8.079 -15.682 16.795 1.00 41.12 169 ASP A N 1
ATOM 1378 C CA . ASP A 1 169 ? 7.250 -14.494 16.583 1.00 41.12 169 ASP A CA 1
ATOM 1379 C C . ASP A 1 169 ? 7.702 -13.400 17.559 1.00 41.12 169 ASP A C 1
ATOM 1381 O O . ASP A 1 169 ? 7.364 -13.493 18.734 1.00 41.12 169 ASP A O 1
ATOM 1385 N N . THR A 1 170 ? 8.418 -12.347 17.129 1.00 30.88 170 THR A N 1
ATOM 1386 C CA . THR A 1 170 ? 8.352 -11.012 17.793 1.00 30.88 170 THR A CA 1
ATOM 1387 C C . THR A 1 170 ? 9.098 -9.860 17.100 1.00 30.88 170 THR A C 1
ATOM 1389 O O . THR A 1 170 ? 8.675 -8.716 17.262 1.00 30.88 170 THR A O 1
ATOM 1392 N N . GLU A 1 171 ? 10.134 -10.089 16.285 1.00 32.25 171 GLU A N 1
ATOM 1393 C CA . GLU A 1 171 ? 11.030 -8.988 15.852 1.00 32.25 171 GLU A CA 1
ATOM 1394 C C . GLU A 1 171 ? 10.693 -8.308 14.506 1.00 32.25 171 GLU A C 1
ATOM 1396 O O . GLU A 1 171 ? 11.037 -7.143 14.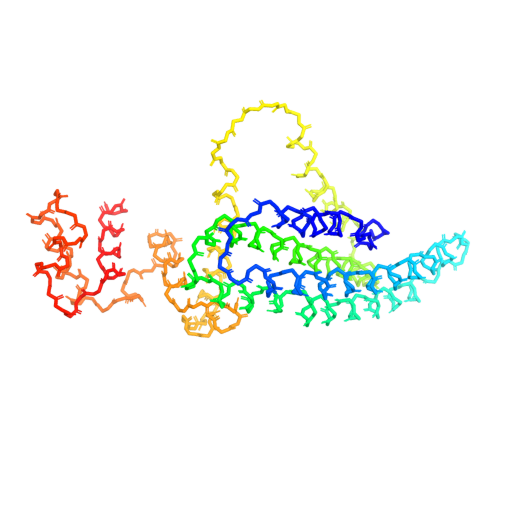286 1.00 32.25 171 GLU A O 1
ATOM 1401 N N . THR A 1 172 ? 9.931 -8.942 13.608 1.00 32.59 172 THR A N 1
ATOM 1402 C CA . THR A 1 172 ? 9.597 -8.358 12.285 1.00 32.59 172 THR A CA 1
ATOM 1403 C C . THR A 1 172 ? 8.699 -7.121 12.360 1.00 32.59 172 THR A C 1
ATOM 1405 O O . THR A 1 172 ? 8.631 -6.332 11.416 1.00 32.59 172 THR A O 1
ATOM 1408 N N . LYS A 1 173 ? 8.029 -6.910 13.497 1.00 33.47 173 LYS A N 1
ATOM 1409 C CA . LYS A 1 173 ? 7.146 -5.763 13.729 1.00 33.47 173 LYS A CA 1
ATOM 1410 C C . LYS A 1 173 ? 7.903 -4.477 14.066 1.00 33.47 173 LYS A C 1
ATOM 1412 O O . LYS A 1 173 ? 7.275 -3.418 14.017 1.00 33.47 173 LYS A O 1
ATOM 1417 N N . ASP A 1 174 ? 9.184 -4.556 14.434 1.00 32.81 174 ASP A N 1
ATOM 1418 C CA . ASP A 1 174 ? 9.971 -3.397 14.877 1.00 32.81 174 ASP A CA 1
ATOM 1419 C C . ASP A 1 174 ? 10.842 -2.806 13.766 1.00 32.81 174 ASP A C 1
ATOM 1421 O O . ASP A 1 174 ? 10.879 -1.587 13.607 1.00 32.81 174 ASP A O 1
ATOM 1425 N N . LEU A 1 175 ? 11.421 -3.642 12.900 1.00 31.73 175 LEU A N 1
ATOM 1426 C CA . LEU A 1 175 ? 12.274 -3.183 11.796 1.00 31.73 175 LEU A CA 1
ATOM 1427 C C . LEU A 1 175 ? 11.516 -2.321 10.770 1.00 31.73 175 LEU A C 1
ATOM 1429 O O . LEU A 1 175 ? 12.008 -1.277 10.352 1.00 31.73 175 LEU A O 1
ATOM 1433 N N . THR A 1 176 ? 10.274 -2.680 10.423 1.00 36.56 176 THR A N 1
ATOM 1434 C CA . THR A 1 176 ? 9.445 -1.861 9.514 1.00 36.56 176 THR A CA 1
ATOM 1435 C C . THR A 1 176 ? 8.917 -0.589 10.178 1.00 36.56 176 THR A C 1
ATOM 1437 O O . THR A 1 176 ? 8.616 0.390 9.500 1.00 36.56 176 THR A O 1
ATOM 1440 N N . LYS A 1 177 ? 8.766 -0.584 11.511 1.00 37.62 177 LYS A N 1
ATOM 1441 C CA . LYS A 1 177 ? 8.367 0.621 12.251 1.00 37.62 177 LYS A CA 1
ATOM 1442 C C . LYS A 1 177 ? 9.524 1.603 12.352 1.00 37.62 177 LYS A C 1
ATOM 1444 O O . LYS A 1 177 ? 9.281 2.794 12.177 1.00 37.62 177 LYS A O 1
ATOM 1449 N N . LEU A 1 178 ? 10.740 1.115 12.605 1.00 45.53 178 LEU A N 1
ATOM 1450 C CA . LEU A 1 178 ? 11.962 1.919 12.628 1.00 45.53 178 LEU A CA 1
ATOM 1451 C C . LEU A 1 178 ? 12.154 2.654 11.301 1.00 45.53 178 LEU A C 1
ATOM 1453 O O . LEU A 1 178 ? 12.290 3.870 11.315 1.00 45.53 178 LEU A O 1
ATOM 1457 N N . ASP A 1 179 ? 11.994 1.963 10.173 1.00 55.12 179 ASP A N 1
ATOM 1458 C CA . ASP A 1 179 ? 12.098 2.561 8.835 1.00 55.12 179 ASP A CA 1
ATOM 1459 C C . ASP A 1 179 ? 11.079 3.702 8.616 1.00 55.12 179 ASP A C 1
ATOM 1461 O O . ASP A 1 179 ? 11.410 4.826 8.240 1.00 55.12 179 ASP A O 1
ATOM 1465 N N . THR A 1 180 ? 9.811 3.492 8.996 1.00 55.72 180 THR A N 1
ATOM 1466 C CA . THR A 1 180 ? 8.791 4.550 8.853 1.00 55.72 180 THR A CA 1
ATOM 1467 C C . THR A 1 180 ? 8.982 5.744 9.790 1.00 55.72 180 THR A C 1
ATOM 1469 O O . THR A 1 180 ? 8.539 6.850 9.449 1.00 55.72 180 THR A O 1
ATOM 1472 N N . LYS A 1 181 ? 9.593 5.538 10.962 1.00 71.31 181 LYS A N 1
ATOM 1473 C CA . LYS A 1 181 ? 9.955 6.605 11.899 1.00 71.31 181 LYS A CA 1
ATOM 1474 C C . LYS A 1 181 ? 11.173 7.369 11.382 1.00 71.31 181 LYS A C 1
ATOM 1476 O O . LYS A 1 181 ? 11.124 8.592 11.374 1.00 71.31 181 LYS A O 1
ATOM 1481 N N . GLN A 1 182 ? 12.182 6.669 10.870 1.00 70.31 182 GLN A N 1
ATOM 1482 C CA . GLN A 1 182 ? 13.407 7.254 10.327 1.00 70.31 182 GLN A CA 1
ATOM 1483 C C . GLN A 1 182 ? 13.112 8.226 9.179 1.00 70.31 182 GLN A C 1
ATOM 1485 O O . GLN A 1 182 ? 13.545 9.370 9.214 1.00 70.31 182 GLN A O 1
ATOM 1490 N N . ILE A 1 183 ? 12.234 7.841 8.248 1.00 64.44 183 ILE A N 1
ATOM 1491 C CA . ILE A 1 183 ? 11.786 8.735 7.168 1.00 64.44 183 ILE A CA 1
ATOM 1492 C C . ILE A 1 183 ? 11.049 9.974 7.722 1.00 64.44 183 ILE A C 1
ATOM 1494 O O . ILE A 1 183 ? 11.137 11.055 7.147 1.00 64.44 183 ILE A O 1
ATOM 1498 N N . THR A 1 184 ? 10.303 9.856 8.837 1.00 76.06 184 THR A N 1
ATOM 1499 C CA . THR A 1 184 ? 9.726 11.051 9.495 1.00 76.06 184 THR A CA 1
ATOM 1500 C C . THR A 1 184 ? 10.832 11.978 9.986 1.00 76.06 184 THR A C 1
ATOM 1502 O O . THR A 1 184 ? 10.715 13.187 9.805 1.00 76.06 184 THR A O 1
ATOM 1505 N N . LEU A 1 185 ? 11.848 11.414 10.643 1.00 78.19 185 LEU A N 1
ATOM 1506 C CA . LEU A 1 185 ? 12.942 12.167 11.240 1.00 78.19 185 LEU A CA 1
ATOM 1507 C C . LEU A 1 185 ? 13.732 12.928 10.177 1.00 78.19 185 LEU A C 1
ATOM 1509 O O . LEU A 1 185 ? 13.927 14.126 10.329 1.00 78.19 185 LEU A O 1
ATOM 1513 N N . GLU A 1 186 ? 14.103 12.265 9.083 1.00 73.06 186 GLU A N 1
ATOM 1514 C CA . GLU A 1 186 ? 14.840 12.881 7.972 1.00 73.06 186 GLU A CA 1
ATOM 1515 C C . GLU A 1 186 ? 14.070 14.067 7.382 1.00 73.06 186 GLU A C 1
ATOM 1517 O O . GLU A 1 186 ? 14.589 15.176 7.302 1.00 73.06 186 GLU A O 1
ATOM 1522 N N . MET A 1 187 ? 12.779 13.884 7.078 1.00 70.12 187 MET A N 1
ATOM 1523 C CA . MET A 1 187 ? 11.955 14.977 6.552 1.00 70.12 187 MET A CA 1
ATOM 1524 C C . MET A 1 187 ? 11.803 16.135 7.549 1.00 70.12 187 MET A C 1
ATOM 1526 O O . MET A 1 187 ? 11.681 17.287 7.132 1.00 70.12 187 MET A O 1
ATOM 1530 N N . TYR A 1 188 ? 11.778 15.845 8.850 1.00 84.44 188 TYR A N 1
ATOM 1531 C CA . TYR A 1 188 ? 11.711 16.865 9.895 1.00 84.44 188 TYR A CA 1
ATOM 1532 C C . TYR A 1 188 ? 13.026 17.643 10.015 1.00 84.44 188 TYR A C 1
ATOM 1534 O O . TYR A 1 188 ? 13.002 18.870 10.068 1.00 84.44 188 TYR A O 1
ATOM 1542 N N . GLN A 1 189 ? 14.165 16.950 9.955 1.00 79.06 189 GLN A N 1
ATOM 1543 C CA . GLN A 1 189 ? 15.500 17.556 9.931 1.00 79.06 189 GLN A CA 1
ATOM 1544 C C . GLN A 1 189 ? 15.742 18.390 8.662 1.00 79.06 189 GLN A C 1
ATOM 1546 O O . GLN A 1 189 ? 16.412 19.418 8.726 1.00 79.06 189 GLN A O 1
ATOM 1551 N N . ASP A 1 190 ? 15.102 18.031 7.545 1.00 75.44 190 ASP A N 1
ATOM 1552 C CA . ASP A 1 190 ? 15.056 18.831 6.311 1.00 75.44 190 ASP A CA 1
ATOM 1553 C C . ASP A 1 190 ? 14.162 20.090 6.420 1.00 75.44 190 ASP A C 1
ATOM 1555 O O . ASP A 1 190 ? 13.933 20.792 5.432 1.00 75.44 190 ASP A O 1
ATOM 1559 N N . GLY A 1 191 ? 13.625 20.387 7.609 1.00 82.25 191 GLY A N 1
ATOM 1560 C CA . GLY A 1 191 ? 12.868 21.604 7.906 1.00 82.25 191 GLY A CA 1
ATOM 1561 C C . GLY A 1 191 ? 11.382 21.546 7.547 1.00 82.25 191 GLY A C 1
ATOM 1562 O O . GLY A 1 191 ? 10.714 22.580 7.558 1.00 82.25 191 GLY A O 1
ATOM 1563 N N . ASN A 1 192 ? 10.839 20.368 7.223 1.00 78.88 192 ASN A N 1
ATOM 1564 C CA . ASN A 1 192 ? 9.404 20.228 6.972 1.00 78.88 192 ASN A CA 1
ATOM 1565 C C . ASN A 1 192 ? 8.624 20.231 8.292 1.00 78.88 192 ASN A C 1
ATOM 1567 O O . ASN A 1 192 ? 8.963 19.520 9.237 1.00 78.88 192 ASN A O 1
ATOM 1571 N N . SER A 1 193 ? 7.507 20.954 8.332 1.00 85.06 193 SER A N 1
ATOM 1572 C CA . SER A 1 193 ? 6.601 20.922 9.481 1.00 85.06 193 SER A CA 1
ATOM 1573 C C . SER A 1 193 ? 5.864 19.583 9.593 1.00 85.06 193 SER A C 1
ATOM 1575 O O . SER A 1 193 ? 5.641 18.872 8.611 1.00 85.06 193 SER A O 1
ATOM 1577 N N . ILE A 1 194 ? 5.379 19.256 10.794 1.00 82.12 194 ILE A N 1
ATOM 1578 C CA . ILE A 1 194 ? 4.605 18.029 11.065 1.00 82.12 194 ILE A CA 1
ATOM 1579 C C . ILE A 1 194 ? 3.403 17.883 10.114 1.00 82.12 194 ILE A C 1
ATOM 1581 O O . ILE A 1 194 ? 3.099 16.775 9.664 1.00 82.12 194 ILE A O 1
ATOM 1585 N N . ALA A 1 195 ? 2.729 18.989 9.785 1.00 77.75 195 ALA A N 1
ATOM 1586 C CA . ALA A 1 195 ? 1.590 19.000 8.869 1.00 77.75 195 ALA A CA 1
ATOM 1587 C C . ALA A 1 195 ? 2.007 18.711 7.416 1.00 77.75 195 ALA A C 1
ATOM 1589 O O . ALA A 1 195 ? 1.338 17.940 6.727 1.00 77.75 195 ALA A O 1
ATOM 1590 N N . GLU A 1 196 ? 3.129 19.272 6.966 1.00 65.25 196 GLU A N 1
ATOM 1591 C CA . GLU A 1 196 ? 3.671 19.027 5.625 1.00 65.25 196 GLU A CA 1
ATOM 1592 C C . GLU A 1 196 ? 4.179 17.595 5.481 1.00 65.25 196 GLU A C 1
ATOM 1594 O O . GLU A 1 196 ? 3.911 16.951 4.469 1.00 65.25 196 GLU A O 1
ATOM 1599 N N . ILE A 1 197 ? 4.852 17.056 6.502 1.00 65.50 197 ILE A N 1
ATOM 1600 C CA . ILE A 1 197 ? 5.282 15.652 6.519 1.00 65.50 197 ILE A CA 1
ATOM 1601 C C . ILE A 1 197 ? 4.057 14.738 6.475 1.00 65.50 197 ILE A C 1
ATOM 1603 O O . ILE A 1 197 ? 4.021 13.790 5.692 1.00 65.50 197 ILE A O 1
ATOM 1607 N N . ALA A 1 198 ? 3.027 15.031 7.272 1.00 63.22 198 ALA A N 1
ATOM 1608 C CA . ALA A 1 198 ? 1.778 14.278 7.265 1.00 63.22 198 ALA A CA 1
ATOM 1609 C C . ALA A 1 198 ? 1.143 14.266 5.865 1.00 63.22 198 ALA A C 1
ATOM 1611 O O . ALA A 1 198 ? 0.808 13.199 5.349 1.00 63.22 198 ALA A O 1
ATOM 1612 N N . GLN A 1 199 ? 1.065 15.424 5.208 1.00 58.56 199 GLN A N 1
ATOM 1613 C CA . GLN A 1 199 ? 0.531 15.544 3.854 1.00 58.56 199 GLN A CA 1
ATOM 1614 C C . GLN A 1 199 ? 1.378 14.785 2.823 1.00 58.56 199 GLN A C 1
ATOM 1616 O O . GLN A 1 199 ? 0.843 13.956 2.090 1.00 58.56 199 GLN A O 1
ATOM 1621 N N . LYS A 1 200 ? 2.696 15.024 2.790 1.00 51.00 200 LYS A N 1
ATOM 1622 C CA . LYS A 1 200 ? 3.631 14.402 1.837 1.00 51.00 200 LYS A CA 1
ATOM 1623 C C . LYS A 1 200 ? 3.672 12.882 1.974 1.00 51.00 200 LYS A C 1
ATOM 1625 O O . LYS A 1 200 ? 3.826 12.181 0.980 1.00 51.00 200 LYS A O 1
ATOM 1630 N N . ARG A 1 201 ? 3.508 12.366 3.194 1.00 73.44 201 ARG A N 1
ATOM 1631 C CA . ARG A 1 201 ? 3.541 10.925 3.481 1.00 73.44 201 ARG A CA 1
ATOM 1632 C C . ARG A 1 201 ? 2.169 10.251 3.464 1.00 73.44 201 ARG A C 1
ATOM 1634 O O . ARG A 1 201 ? 2.096 9.038 3.659 1.00 73.44 201 ARG A O 1
ATOM 1641 N N . GLY A 1 202 ? 1.084 11.004 3.268 1.00 51.38 202 GLY A N 1
ATOM 1642 C CA . GLY A 1 202 ? -0.282 10.481 3.366 1.00 51.38 202 GLY A CA 1
ATOM 1643 C C . GLY A 1 202 ? -0.613 9.931 4.761 1.00 51.38 202 GLY A C 1
ATOM 1644 O O . GLY A 1 202 ? -1.328 8.940 4.894 1.00 51.38 202 GLY A O 1
ATOM 1645 N N . MET A 1 203 ? -0.051 10.531 5.810 1.00 65.75 203 MET A N 1
ATOM 1646 C CA . MET A 1 203 ? -0.233 10.144 7.210 1.00 65.75 203 MET A CA 1
ATOM 1647 C C . MET A 1 203 ? -1.029 11.216 7.955 1.00 65.75 203 MET A C 1
ATOM 1649 O O . MET A 1 203 ? -1.166 12.345 7.497 1.00 65.75 203 MET A O 1
ATOM 1653 N N . VAL A 1 204 ? -1.557 10.885 9.133 1.00 66.12 204 VAL A N 1
ATOM 1654 C CA . VAL A 1 204 ? -2.170 11.895 10.009 1.00 66.12 204 VAL A CA 1
ATOM 1655 C C . VAL A 1 204 ? -1.105 12.530 10.900 1.00 66.12 204 VAL A C 1
ATOM 1657 O O . VAL A 1 204 ? -0.182 11.843 11.345 1.00 66.12 204 VAL A O 1
ATOM 1660 N N . ALA A 1 205 ? -1.252 13.822 11.208 1.00 70.88 205 ALA A N 1
ATOM 1661 C CA . ALA A 1 205 ? -0.286 14.580 12.012 1.00 70.88 205 ALA A CA 1
ATOM 1662 C C . ALA A 1 205 ? 0.041 13.897 13.351 1.00 70.88 205 ALA A C 1
ATOM 1664 O O . ALA A 1 205 ? 1.200 13.840 13.743 1.00 70.88 205 ALA A O 1
ATOM 1665 N N . GLY A 1 206 ? -0.947 13.274 14.004 1.00 72.19 206 GLY A N 1
ATOM 1666 C CA . GLY A 1 206 ? -0.726 12.525 15.246 1.00 72.19 206 GLY A CA 1
ATOM 1667 C C . GLY A 1 206 ? 0.212 11.316 15.105 1.00 72.19 206 GLY A C 1
ATOM 1668 O O . GLY A 1 206 ? 0.906 10.972 16.059 1.00 72.19 206 GLY A O 1
ATOM 1669 N N . THR A 1 207 ? 0.282 10.679 13.930 1.00 68.44 207 THR A N 1
ATOM 1670 C CA . THR A 1 207 ? 1.230 9.579 13.674 1.00 68.44 207 THR A CA 1
ATOM 1671 C C . THR A 1 207 ? 2.642 10.110 13.452 1.00 68.44 207 THR A C 1
ATOM 1673 O O . THR A 1 207 ? 3.588 9.530 13.972 1.00 68.44 207 THR A O 1
ATOM 1676 N N . ILE A 1 208 ? 2.781 11.243 12.756 1.00 81.31 208 ILE A N 1
ATOM 1677 C CA . ILE A 1 208 ? 4.065 11.944 12.605 1.00 81.31 208 ILE A CA 1
ATOM 1678 C C . ILE A 1 208 ? 4.583 12.401 13.972 1.00 81.31 208 ILE A C 1
ATOM 1680 O O . ILE A 1 208 ? 5.725 12.119 14.318 1.00 81.31 208 ILE A O 1
ATOM 1684 N N . TYR A 1 209 ? 3.709 12.987 14.790 1.00 81.00 209 TYR A N 1
ATOM 1685 C CA . TYR A 1 209 ? 4.014 13.390 16.161 1.00 81.00 209 TYR A CA 1
ATOM 1686 C C . TYR A 1 209 ? 4.505 12.202 17.003 1.00 81.00 209 TYR A C 1
ATOM 1688 O O . TYR A 1 209 ? 5.556 12.263 17.630 1.00 81.00 209 TYR A O 1
ATOM 1696 N N . GLY A 1 210 ? 3.800 11.067 16.947 1.00 79.44 210 GLY A N 1
ATOM 1697 C CA . GLY A 1 210 ? 4.218 9.841 17.632 1.00 79.44 210 GLY A CA 1
ATOM 1698 C C . GLY A 1 210 ? 5.543 9.255 17.130 1.00 79.44 210 GLY A C 1
ATOM 1699 O O . GLY A 1 210 ? 6.253 8.623 17.910 1.00 79.44 210 GLY A O 1
ATOM 1700 N N . HIS A 1 211 ? 5.888 9.454 15.854 1.00 82.56 211 HIS A N 1
ATOM 1701 C CA . HIS A 1 211 ? 7.186 9.052 15.311 1.00 82.56 211 HIS A CA 1
ATOM 1702 C C . HIS A 1 211 ? 8.315 9.940 15.840 1.00 82.56 211 HIS A C 1
ATOM 1704 O O . HIS A 1 211 ? 9.337 9.402 16.248 1.00 82.56 211 HIS A O 1
ATOM 1710 N N . LEU A 1 212 ? 8.119 11.261 15.898 1.00 83.88 212 LEU A N 1
ATOM 1711 C CA . LEU A 1 212 ? 9.132 12.205 16.386 1.00 83.88 212 LEU A CA 1
ATOM 1712 C C . LEU A 1 212 ? 9.419 12.046 17.882 1.00 83.88 212 LEU A C 1
ATOM 1714 O O . LEU A 1 212 ? 10.578 12.093 18.275 1.00 83.88 212 LEU A O 1
ATOM 1718 N N . ILE A 1 213 ? 8.402 11.737 18.701 1.00 86.75 213 ILE A N 1
ATOM 1719 C CA . ILE A 1 213 ? 8.591 11.435 20.135 1.00 86.75 213 ILE A CA 1
ATOM 1720 C C . ILE A 1 213 ? 9.636 10.329 20.346 1.00 86.75 213 ILE A C 1
ATOM 1722 O O . ILE A 1 213 ? 10.369 10.347 21.329 1.00 86.75 213 ILE A O 1
ATOM 1726 N N . HIS A 1 214 ? 9.725 9.356 19.436 1.00 83.00 214 HIS A N 1
ATOM 1727 C CA . HIS A 1 214 ? 10.690 8.266 19.561 1.00 83.00 214 HIS A CA 1
ATOM 1728 C C . HIS A 1 214 ? 12.145 8.754 19.576 1.00 83.00 214 HIS A C 1
ATOM 1730 O O . HIS A 1 214 ? 12.940 8.178 20.313 1.00 83.00 214 HIS A O 1
ATOM 1736 N N . PHE A 1 215 ? 12.443 9.819 18.828 1.00 80.94 215 PHE A N 1
ATOM 1737 C CA . PHE A 1 215 ? 13.785 10.369 18.631 1.00 80.94 215 PHE A CA 1
ATOM 1738 C C . PHE A 1 215 ? 14.119 11.534 19.568 1.00 80.94 215 PHE A C 1
ATOM 1740 O O . PHE A 1 215 ? 15.132 12.209 19.377 1.00 80.94 215 PHE A O 1
ATOM 1747 N N . ILE A 1 216 ? 13.291 11.779 20.589 1.00 86.06 216 ILE A N 1
ATOM 1748 C CA . ILE A 1 216 ? 13.634 12.735 21.644 1.00 86.06 216 ILE A CA 1
ATOM 1749 C C . ILE A 1 216 ? 14.902 12.251 22.354 1.00 86.06 216 ILE A C 1
ATOM 1751 O O . ILE A 1 216 ? 14.918 11.130 22.870 1.00 86.06 216 ILE A O 1
ATOM 1755 N N . GLY A 1 217 ? 15.938 13.093 22.358 1.00 77.25 217 GLY A N 1
ATOM 1756 C CA . GLY A 1 217 ? 17.276 12.773 22.878 1.00 77.25 217 GLY A CA 1
ATOM 1757 C C . GLY A 1 217 ? 18.213 12.075 21.878 1.00 77.25 217 GLY A C 1
ATOM 1758 O O . GLY A 1 217 ? 19.379 11.857 22.186 1.00 77.25 217 GLY A O 1
ATOM 1759 N N . GLU A 1 218 ? 17.735 11.753 20.671 1.00 73.12 218 GLU A N 1
ATOM 1760 C CA . GLU A 1 218 ? 18.495 11.074 19.603 1.00 73.12 218 GLU A CA 1
ATOM 1761 C C . GLU A 1 218 ? 18.530 11.891 18.293 1.00 73.12 218 GLU A C 1
ATOM 1763 O O . GLU A 1 218 ? 18.893 11.376 17.238 1.00 73.12 218 GLU A O 1
ATOM 1768 N N . GLY A 1 219 ? 18.146 13.172 18.344 1.00 69.69 219 GLY A N 1
ATOM 1769 C CA . GLY A 1 219 ? 18.128 14.069 17.180 1.00 69.69 219 GLY A CA 1
ATOM 1770 C C . GLY A 1 219 ? 16.887 14.954 17.050 1.00 69.69 219 GLY A C 1
ATOM 1771 O O . GLY A 1 219 ? 16.797 15.697 16.075 1.00 69.69 219 GLY A O 1
ATOM 1772 N N . VAL A 1 220 ? 15.947 14.868 17.997 1.00 84.25 220 VAL A N 1
ATOM 1773 C CA . VAL A 1 220 ? 14.824 15.804 18.176 1.00 84.25 220 VAL A CA 1
ATOM 1774 C C . VAL A 1 220 ? 14.850 16.314 19.611 1.00 84.25 220 VAL A C 1
ATOM 1776 O O . VAL A 1 220 ? 15.004 15.526 20.548 1.00 84.25 220 VAL A O 1
ATOM 1779 N N . GLU A 1 221 ? 14.673 17.614 19.798 1.00 86.12 221 GLU A N 1
ATOM 1780 C CA . GLU A 1 221 ? 14.580 18.211 21.126 1.00 86.12 221 GLU A CA 1
ATOM 1781 C C . GLU A 1 221 ? 13.114 18.302 21.564 1.00 86.12 221 GLU A C 1
ATOM 1783 O O . GLU A 1 221 ? 12.221 18.635 20.785 1.00 86.12 221 GLU A O 1
ATOM 1788 N N . ALA A 1 222 ? 12.824 18.018 22.836 1.00 87.25 222 ALA A N 1
ATOM 1789 C CA . ALA A 1 222 ? 11.437 17.979 23.312 1.00 87.25 222 ALA A CA 1
ATOM 1790 C C . ALA A 1 222 ? 10.712 19.328 23.149 1.00 87.25 222 ALA A C 1
ATOM 1792 O O . ALA A 1 222 ? 9.527 19.349 22.811 1.00 87.25 222 ALA A O 1
ATOM 1793 N N . HIS A 1 223 ? 11.431 20.441 23.319 1.00 85.44 223 HIS A N 1
ATOM 1794 C CA . HIS A 1 223 ? 10.892 21.796 23.178 1.00 85.44 223 HIS A CA 1
ATOM 1795 C C . HIS A 1 223 ? 10.519 22.167 21.730 1.00 85.44 223 HIS A C 1
ATOM 1797 O O . HIS A 1 223 ? 9.817 23.149 21.509 1.00 85.44 223 HIS A O 1
ATOM 1803 N N . GLU A 1 224 ? 10.949 21.381 20.736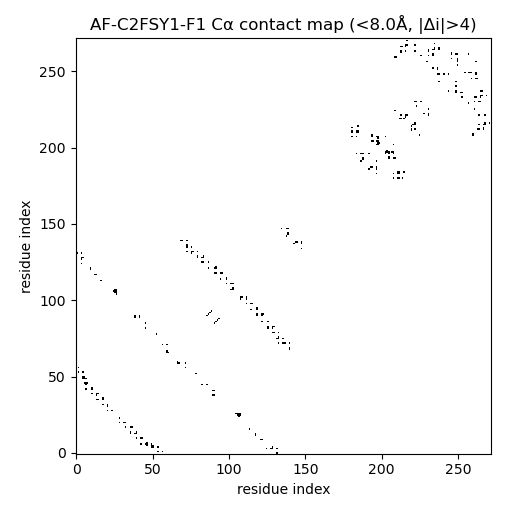 1.00 84.56 224 GLU A N 1
ATOM 1804 C CA . GLU A 1 224 ? 10.529 21.551 19.340 1.00 84.56 224 GLU A CA 1
ATOM 1805 C C . GLU A 1 224 ? 9.114 21.002 19.093 1.00 84.56 224 GLU A C 1
ATOM 1807 O O . GLU A 1 224 ? 8.452 21.380 18.127 1.00 84.56 224 GLU A O 1
ATOM 1812 N N . LEU A 1 225 ? 8.634 20.100 19.960 1.00 85.50 225 LEU A N 1
ATOM 1813 C CA . LEU A 1 225 ? 7.333 19.437 19.824 1.00 85.50 225 LEU A CA 1
ATOM 1814 C C . LEU A 1 225 ? 6.270 19.988 20.782 1.00 85.50 225 LEU A C 1
ATOM 1816 O O . LEU A 1 225 ? 5.072 19.806 20.537 1.00 85.50 225 LEU A O 1
ATOM 1820 N N . ILE A 1 226 ? 6.689 20.618 21.881 1.00 88.56 226 ILE A N 1
ATOM 1821 C CA . ILE A 1 226 ? 5.818 21.179 22.916 1.00 88.56 226 ILE A CA 1
ATOM 1822 C C . ILE A 1 226 ? 6.468 22.412 23.560 1.00 88.56 226 ILE A C 1
ATOM 1824 O O . ILE A 1 226 ? 7.672 22.442 23.780 1.00 88.56 226 ILE A O 1
ATOM 1828 N N . GLU A 1 227 ? 5.657 23.409 23.917 1.00 89.50 227 GLU A N 1
ATOM 1829 C CA . GLU A 1 227 ? 6.108 24.608 24.640 1.00 89.50 227 GLU A CA 1
ATOM 1830 C C . GLU A 1 227 ? 6.822 24.265 25.962 1.00 89.50 227 GLU A C 1
ATOM 1832 O O . GLU A 1 227 ? 6.323 23.453 26.750 1.00 89.50 227 GLU A O 1
ATOM 1837 N N . GLN A 1 228 ? 7.940 24.943 26.244 1.00 87.75 228 GLN A N 1
ATOM 1838 C CA . GLN A 1 228 ? 8.806 24.658 27.398 1.00 87.75 228 GLN A CA 1
ATOM 1839 C C . GLN A 1 228 ? 8.059 24.721 28.743 1.00 87.75 228 GLN A C 1
ATOM 1841 O O . GLN A 1 228 ? 8.108 23.771 29.519 1.00 87.75 228 GLN A O 1
ATOM 1846 N N . ASP A 1 229 ? 7.278 25.778 28.986 1.00 88.31 229 ASP A N 1
ATOM 1847 C CA . ASP A 1 229 ? 6.506 25.938 30.231 1.00 88.31 229 ASP A CA 1
ATOM 1848 C C . ASP A 1 229 ? 5.506 24.788 30.451 1.00 88.31 229 ASP A C 1
ATOM 1850 O O . ASP A 1 229 ? 5.200 24.382 31.578 1.00 88.31 229 ASP A O 1
ATOM 1854 N N . LYS A 1 230 ? 4.968 24.250 29.350 1.00 89.75 230 LYS A N 1
ATOM 1855 C CA . LYS A 1 230 ? 4.035 23.124 29.375 1.00 89.75 230 LYS A CA 1
ATOM 1856 C C . LYS A 1 230 ? 4.776 21.821 29.662 1.00 89.75 230 LYS A C 1
ATOM 1858 O O . LYS A 1 230 ? 4.271 21.018 30.445 1.00 89.75 230 LYS A O 1
ATOM 1863 N N . LEU A 1 231 ? 5.959 21.627 29.080 1.00 91.81 231 LEU A N 1
ATOM 1864 C CA . LEU A 1 231 ? 6.824 20.477 29.337 1.00 91.81 231 LEU A CA 1
ATOM 1865 C C . LEU A 1 231 ? 7.265 20.409 30.803 1.00 91.81 231 LEU A C 1
ATOM 1867 O O . LEU A 1 231 ? 7.097 19.368 31.440 1.00 91.81 231 LEU A O 1
ATOM 1871 N N . ASP A 1 232 ? 7.739 21.522 31.359 1.00 91.88 232 ASP A N 1
ATOM 1872 C CA . ASP A 1 232 ? 8.222 21.598 32.741 1.00 91.88 232 ASP A CA 1
ATOM 1873 C C . ASP A 1 232 ? 7.124 21.211 33.738 1.00 91.88 232 ASP A C 1
ATOM 1875 O O . ASP A 1 232 ? 7.336 20.395 34.641 1.00 91.88 232 ASP A O 1
ATOM 1879 N N . ARG A 1 233 ? 5.901 21.712 33.515 1.00 93.25 233 ARG A N 1
ATOM 1880 C CA . ARG A 1 233 ? 4.726 21.353 34.317 1.00 93.25 233 ARG A CA 1
ATOM 1881 C C . ARG A 1 233 ? 4.414 19.855 34.252 1.00 93.25 233 ARG A C 1
ATOM 1883 O O . ARG A 1 233 ? 4.027 19.264 35.259 1.00 93.25 233 ARG A O 1
ATOM 1890 N N . ILE A 1 234 ? 4.545 19.233 33.081 1.00 92.38 234 ILE A N 1
ATOM 1891 C CA . ILE A 1 234 ? 4.294 17.796 32.897 1.00 92.38 234 ILE A CA 1
ATOM 1892 C C . ILE A 1 234 ? 5.361 16.975 33.621 1.00 92.38 234 ILE A C 1
ATOM 1894 O O . ILE A 1 234 ? 5.018 16.050 34.358 1.00 92.38 234 ILE A O 1
ATOM 1898 N N . ILE A 1 235 ? 6.634 17.339 33.465 1.00 93.19 235 ILE A N 1
ATOM 1899 C CA . ILE A 1 235 ? 7.766 16.678 34.120 1.00 93.19 235 ILE A CA 1
ATOM 1900 C C . ILE A 1 235 ? 7.635 16.750 35.646 1.00 93.19 235 ILE A C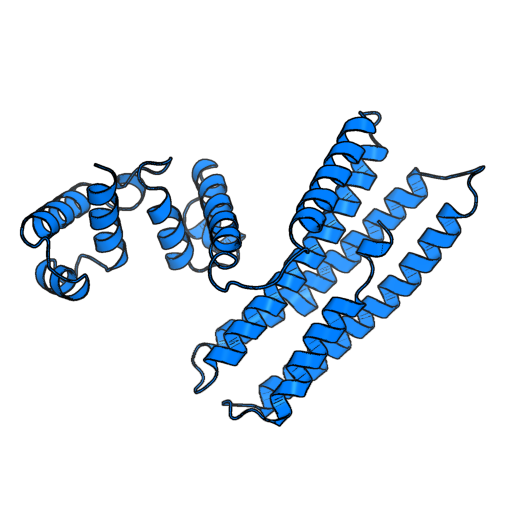 1
ATOM 1902 O O . ILE A 1 235 ? 7.831 15.743 36.330 1.00 93.19 235 ILE A O 1
ATOM 1906 N N . GLU A 1 236 ? 7.257 17.909 36.191 1.00 93.44 236 GLU A N 1
ATOM 1907 C CA . GLU A 1 236 ? 7.044 18.080 37.630 1.00 93.44 236 GLU A CA 1
ATOM 1908 C C . GLU A 1 236 ? 5.958 17.131 38.160 1.00 93.44 236 GLU A C 1
ATOM 1910 O O . GLU A 1 236 ? 6.143 16.482 39.194 1.00 93.44 236 GLU A O 1
ATOM 1915 N N . VAL A 1 237 ? 4.834 17.012 37.446 1.00 92.69 237 VAL A N 1
ATOM 1916 C CA . VAL A 1 237 ? 3.737 16.118 37.841 1.00 92.69 237 VAL A CA 1
ATOM 1917 C C . VAL A 1 237 ? 4.143 14.649 37.728 1.00 92.69 237 VAL A C 1
ATOM 1919 O O . VAL A 1 237 ? 3.849 13.885 38.645 1.00 92.69 237 VAL A O 1
ATOM 1922 N N . ILE A 1 238 ? 4.862 14.249 36.674 1.00 93.06 238 ILE A N 1
ATOM 1923 C CA . ILE A 1 238 ? 5.352 12.867 36.537 1.00 93.06 238 ILE A CA 1
ATOM 1924 C C . ILE A 1 238 ? 6.303 12.518 37.689 1.00 93.06 238 ILE A C 1
ATOM 1926 O O . ILE A 1 238 ? 6.147 11.472 38.311 1.00 93.06 238 ILE A O 1
ATOM 1930 N N . ARG A 1 239 ? 7.238 13.408 38.047 1.00 92.56 239 ARG A N 1
ATOM 1931 C CA . ARG A 1 239 ? 8.169 13.179 39.169 1.00 92.56 239 ARG A CA 1
ATOM 1932 C C . ARG A 1 239 ? 7.461 13.052 40.521 1.00 92.56 239 ARG A C 1
ATOM 1934 O O . ARG A 1 239 ? 7.911 12.290 41.370 1.00 92.56 239 ARG A O 1
ATOM 1941 N N . LYS A 1 240 ? 6.358 13.781 40.732 1.00 92.94 240 LYS A N 1
ATOM 1942 C CA . LYS A 1 240 ? 5.532 13.680 41.953 1.00 92.94 240 LYS A CA 1
ATOM 1943 C C . LYS A 1 240 ? 4.663 12.421 41.991 1.00 92.94 240 LYS A C 1
ATOM 1945 O O . LYS A 1 240 ? 4.242 12.015 43.072 1.00 92.94 240 LYS A O 1
ATOM 1950 N N . HIS A 1 241 ? 4.400 11.815 40.836 1.00 91.38 241 HIS A N 1
ATOM 1951 C CA . HIS A 1 241 ? 3.533 10.652 40.683 1.00 91.38 241 HIS A CA 1
ATOM 1952 C C . HIS A 1 241 ? 4.187 9.586 39.782 1.00 91.38 241 HIS A C 1
ATOM 1954 O O . HIS A 1 241 ? 3.656 9.292 38.709 1.00 91.38 241 HIS A O 1
ATOM 1960 N N . PRO A 1 242 ? 5.325 8.996 40.197 1.00 85.94 242 PRO A N 1
ATOM 1961 C CA . PRO A 1 242 ? 6.113 8.098 39.347 1.00 85.94 242 PRO A CA 1
ATOM 1962 C C . PRO A 1 242 ? 5.349 6.834 38.923 1.00 85.94 242 PRO A C 1
ATOM 1964 O O . PRO A 1 242 ? 5.590 6.309 37.840 1.00 85.94 242 PRO A O 1
ATOM 1967 N N . ASP A 1 243 ? 4.390 6.388 39.740 1.00 88.88 243 ASP A N 1
ATOM 1968 C CA . ASP A 1 243 ? 3.584 5.187 39.488 1.00 88.88 243 ASP A CA 1
ATOM 1969 C C . ASP A 1 243 ? 2.234 5.483 38.805 1.00 88.88 243 ASP A C 1
ATOM 1971 O O . ASP A 1 243 ? 1.446 4.568 38.562 1.00 88.88 243 ASP A O 1
ATOM 1975 N N . ALA A 1 244 ? 1.928 6.753 38.509 1.00 86.12 244 ALA A N 1
ATOM 1976 C CA . ALA A 1 244 ? 0.654 7.121 37.901 1.00 86.12 244 ALA A CA 1
ATOM 1977 C C . ALA A 1 244 ? 0.604 6.752 36.414 1.00 86.12 244 ALA A C 1
ATOM 1979 O O . ALA A 1 244 ? 1.508 7.031 35.623 1.00 86.12 244 ALA A O 1
ATOM 1980 N N . SER A 1 245 ? -0.521 6.177 36.004 1.00 85.88 245 SER A N 1
ATOM 1981 C CA . SER A 1 245 ? -0.829 5.906 34.604 1.00 85.88 245 SER A CA 1
ATOM 1982 C C . SER A 1 245 ? -1.012 7.201 33.803 1.00 85.88 245 SER A C 1
ATOM 1984 O O . SER A 1 245 ? -1.355 8.258 34.334 1.00 85.88 245 SER A O 1
ATOM 1986 N N . ALA A 1 246 ? -0.873 7.121 32.475 1.00 79.88 246 ALA A N 1
ATOM 1987 C CA . ALA A 1 246 ? -1.090 8.272 31.591 1.00 79.88 246 ALA A CA 1
ATOM 1988 C C . ALA A 1 246 ? -2.494 8.899 31.745 1.00 79.88 246 ALA A C 1
ATOM 1990 O O . ALA A 1 246 ? -2.649 10.109 31.593 1.00 79.88 246 ALA A O 1
ATOM 1991 N N . SER A 1 247 ? -3.510 8.092 32.068 1.00 83.44 247 SER A N 1
ATOM 1992 C CA . SER A 1 247 ? -4.876 8.566 32.327 1.00 83.44 247 SER A CA 1
ATOM 1993 C C . SER A 1 247 ? -4.979 9.350 33.638 1.00 83.44 247 SER A C 1
ATOM 1995 O O . SER A 1 247 ? -5.658 10.374 33.691 1.00 83.44 247 SER A O 1
ATOM 1997 N N . GLU A 1 248 ? -4.284 8.905 34.686 1.00 87.44 248 GLU A N 1
ATOM 1998 C CA . GLU A 1 248 ? -4.224 9.607 35.974 1.00 87.44 248 GLU A CA 1
ATOM 1999 C C . GLU A 1 248 ? -3.441 10.914 35.843 1.00 87.44 248 GLU A C 1
ATOM 2001 O O . GLU A 1 248 ? -3.924 11.963 36.266 1.00 87.44 248 GLU A O 1
ATOM 2006 N N . LEU A 1 249 ? -2.299 10.887 35.148 1.00 89.44 249 LEU A N 1
ATOM 2007 C CA . LEU A 1 249 ? -1.525 12.086 34.821 1.00 89.44 249 LEU A CA 1
ATOM 2008 C C . LEU A 1 249 ? -2.365 13.096 34.022 1.00 89.44 249 LEU A C 1
ATOM 2010 O O . LEU A 1 249 ? -2.380 14.276 34.366 1.00 89.44 249 LEU A O 1
ATOM 2014 N N . LYS A 1 250 ? -3.136 12.650 33.017 1.00 87.62 250 LYS A N 1
ATOM 2015 C CA . LYS A 1 250 ? -4.073 13.503 32.255 1.00 87.62 250 LYS A CA 1
ATOM 2016 C C . LYS A 1 250 ? -5.147 14.115 33.155 1.00 87.62 250 LYS A C 1
ATOM 2018 O O . LYS A 1 250 ? -5.490 15.283 32.978 1.00 87.62 250 LYS A O 1
ATOM 2023 N N . SER A 1 251 ? -5.652 13.363 34.133 1.00 90.25 251 SER A N 1
ATOM 2024 C CA . SER A 1 251 ? -6.618 13.879 35.108 1.00 90.25 251 SER A CA 1
ATOM 2025 C C . SER A 1 251 ? -6.013 14.952 36.021 1.00 90.25 251 SER A C 1
ATOM 2027 O O . SER A 1 251 ? -6.703 15.913 36.353 1.00 90.25 251 SER A O 1
ATOM 2029 N N . ILE A 1 252 ? -4.743 14.811 36.416 1.00 89.25 252 ILE A N 1
ATOM 2030 C CA . ILE A 1 252 ? -4.034 15.761 37.292 1.00 89.25 252 ILE A CA 1
ATOM 2031 C C . ILE A 1 252 ? -3.622 17.028 36.524 1.00 89.25 252 ILE A C 1
ATOM 2033 O O . ILE A 1 252 ? -3.764 18.145 37.021 1.00 89.25 252 ILE A O 1
ATOM 2037 N N . LEU A 1 253 ? -3.126 16.868 35.295 1.00 88.19 253 LEU A N 1
ATOM 2038 C CA . LEU A 1 253 ? -2.634 17.961 34.448 1.00 88.19 253 LEU A CA 1
ATOM 2039 C C . LEU A 1 253 ? -3.770 18.802 33.847 1.00 88.19 253 LEU A C 1
ATOM 2041 O O . LEU A 1 253 ? -3.588 19.993 33.568 1.00 88.19 253 LEU A O 1
ATOM 2045 N N . GLY A 1 254 ? -4.957 18.208 33.721 1.00 86.56 254 GLY A N 1
ATOM 2046 C CA . GLY A 1 254 ? -6.174 18.884 33.302 1.00 86.56 254 GLY A CA 1
ATOM 2047 C C . GLY A 1 254 ? -6.340 18.979 31.779 1.00 86.56 254 GLY A C 1
ATOM 2048 O O . GL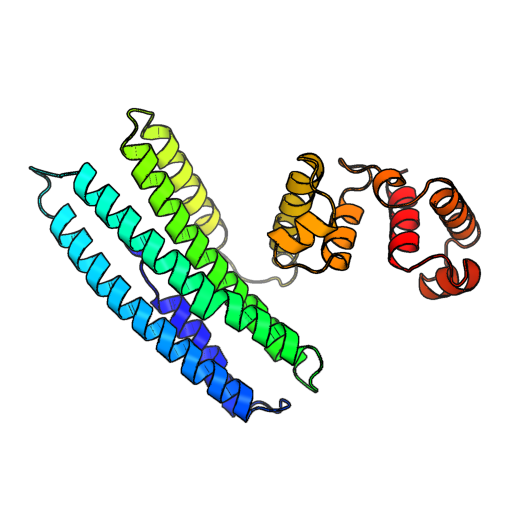Y A 1 254 ? -5.569 18.411 31.001 1.00 86.56 254 GLY A O 1
ATOM 2049 N N . PRO A 1 255 ? -7.379 19.694 31.315 1.00 83.00 255 PRO A N 1
ATOM 2050 C CA . PRO A 1 255 ? -7.797 19.668 29.914 1.00 83.00 255 PRO A CA 1
ATOM 2051 C C . PRO A 1 255 ? -6.782 20.295 28.950 1.00 83.00 255 PRO A C 1
ATOM 2053 O O . PRO A 1 255 ? -6.793 19.945 27.777 1.00 83.00 255 PRO A O 1
ATOM 2056 N N . SER A 1 256 ? -5.886 21.165 29.426 1.00 79.75 256 SER A N 1
ATOM 2057 C CA . SER A 1 256 ? -4.894 21.869 28.600 1.00 79.75 256 SER A CA 1
ATOM 2058 C C . SER A 1 256 ? -3.709 21.007 28.136 1.00 79.75 256 SER A C 1
ATOM 2060 O O . SER A 1 256 ? -2.895 21.479 27.343 1.00 79.75 256 SER A O 1
ATOM 2062 N N . VAL A 1 257 ? -3.561 19.784 28.656 1.00 83.19 257 VAL A N 1
ATOM 2063 C CA . VAL A 1 257 ? -2.417 18.895 28.384 1.00 83.19 257 VAL A CA 1
ATOM 2064 C C . VAL A 1 257 ? -2.904 17.599 27.774 1.00 83.19 257 VAL A C 1
ATOM 2066 O O . VAL A 1 257 ? -3.573 16.847 28.467 1.00 83.19 257 VAL A O 1
ATOM 2069 N N . ASP A 1 258 ? -2.581 17.297 26.524 1.00 82.38 258 ASP A N 1
ATOM 2070 C CA . ASP A 1 258 ? -3.042 16.096 25.828 1.00 82.38 258 ASP A CA 1
ATOM 2071 C C . ASP A 1 258 ? -2.113 14.893 26.000 1.00 82.38 258 ASP A C 1
ATOM 2073 O O . ASP A 1 258 ? -0.970 14.996 26.431 1.00 82.38 258 ASP A O 1
ATOM 2077 N N . TYR A 1 259 ? -2.618 13.699 25.683 1.00 81.00 259 TYR A N 1
ATOM 2078 C CA . TYR A 1 259 ? -1.849 12.458 25.822 1.00 81.00 259 TYR A CA 1
ATOM 2079 C C . TYR A 1 259 ? -0.488 12.457 25.097 1.00 81.00 259 TYR A C 1
ATOM 2081 O O . TYR A 1 259 ? 0.448 11.866 25.639 1.00 81.00 259 TYR A O 1
ATOM 2089 N N . PRO A 1 260 ? -0.325 13.079 23.910 1.00 82.50 260 PRO A N 1
ATOM 2090 C CA . PRO A 1 260 ? 0.990 13.215 23.288 1.00 82.50 260 PRO A CA 1
ATOM 2091 C C . PRO A 1 260 ? 1.974 14.043 24.126 1.00 82.50 260 PRO A C 1
ATOM 2093 O O . PRO A 1 260 ? 3.129 13.648 24.243 1.00 82.50 260 PRO A O 1
ATOM 2096 N N . ASP A 1 261 ? 1.505 15.105 24.785 1.00 86.62 261 ASP A N 1
ATOM 2097 C CA . ASP A 1 261 ? 2.324 15.951 25.662 1.00 86.62 261 ASP A CA 1
ATOM 2098 C C . ASP A 1 261 ? 2.855 15.159 26.868 1.00 86.62 261 ASP A C 1
ATOM 2100 O O . ASP A 1 261 ? 4.024 15.248 27.239 1.00 86.62 261 ASP A O 1
ATOM 2104 N N . ILE A 1 262 ? 1.997 14.320 27.459 1.00 88.56 262 ILE A N 1
ATOM 2105 C CA . ILE A 1 262 ? 2.367 13.445 28.583 1.00 88.56 262 ILE A CA 1
ATOM 2106 C C . ILE A 1 262 ? 3.439 12.443 28.148 1.00 88.56 262 ILE A C 1
ATOM 2108 O O . ILE A 1 262 ? 4.396 12.201 28.881 1.00 88.56 262 ILE A O 1
ATOM 2112 N N . ARG A 1 263 ? 3.310 11.886 26.937 1.00 87.69 263 ARG A N 1
ATOM 2113 C CA . ARG A 1 263 ? 4.300 10.958 26.372 1.00 87.69 263 ARG A CA 1
ATOM 2114 C C . ARG A 1 263 ? 5.648 11.623 26.115 1.00 87.69 263 ARG A C 1
ATOM 2116 O O . ARG A 1 263 ? 6.663 10.963 26.306 1.00 87.69 263 ARG A O 1
ATOM 2123 N N . ILE A 1 264 ? 5.665 12.898 25.719 1.00 88.56 264 ILE A N 1
ATOM 2124 C CA . ILE A 1 264 ? 6.905 13.676 25.599 1.00 88.56 264 ILE A CA 1
ATOM 2125 C C . ILE A 1 264 ? 7.586 13.785 26.961 1.00 88.56 264 ILE A C 1
ATOM 2127 O O . ILE A 1 264 ? 8.740 13.390 27.084 1.00 88.56 264 ILE A O 1
ATOM 2131 N N . GLY A 1 265 ? 6.863 14.230 27.994 1.00 89.06 265 GLY A N 1
ATOM 2132 C CA . GLY A 1 265 ? 7.426 14.354 29.343 1.00 89.06 265 GLY A CA 1
ATOM 2133 C C . GLY A 1 265 ? 7.960 13.027 29.898 1.00 89.06 265 GLY A C 1
ATOM 2134 O O . GLY A 1 265 ? 9.033 12.991 30.493 1.00 89.06 265 GLY A O 1
ATOM 2135 N N . GLN A 1 266 ? 7.255 11.918 29.652 1.00 88.62 266 GLN A N 1
ATOM 2136 C CA . GLN A 1 266 ? 7.719 10.575 30.023 1.00 88.62 266 GLN A CA 1
ATOM 2137 C C . GLN A 1 266 ? 8.980 10.158 29.261 1.00 88.62 266 GLN A C 1
ATOM 2139 O O . GLN A 1 266 ? 9.873 9.556 29.850 1.00 88.62 266 GLN A O 1
ATOM 2144 N N . LYS A 1 267 ? 9.058 10.468 27.960 1.00 87.25 267 LYS A N 1
ATOM 2145 C CA . LYS A 1 267 ? 10.226 10.145 27.140 1.00 87.25 267 LYS A CA 1
ATOM 2146 C C . LYS A 1 267 ? 11.446 10.945 27.587 1.00 87.25 267 LYS A C 1
ATOM 2148 O O . LYS A 1 267 ? 12.476 10.315 27.773 1.00 87.25 267 LYS A O 1
ATOM 2153 N N . VAL A 1 268 ? 11.320 12.252 27.837 1.00 88.06 268 VAL A N 1
ATOM 2154 C CA . VAL A 1 268 ? 12.409 13.098 28.373 1.00 88.06 268 VAL A CA 1
ATOM 2155 C C . VAL A 1 268 ? 12.996 12.485 29.646 1.00 88.06 268 VAL A C 1
ATOM 2157 O O . VAL A 1 268 ? 14.185 12.208 29.705 1.00 88.06 268 VAL A O 1
ATOM 2160 N N . LEU A 1 269 ? 12.144 12.120 30.606 1.00 85.50 269 LEU A N 1
ATOM 2161 C CA . LEU A 1 269 ? 12.576 11.486 31.858 1.00 85.50 269 LEU A CA 1
ATOM 2162 C C . LEU A 1 269 ? 13.170 10.077 31.708 1.00 85.50 269 LEU A C 1
ATOM 2164 O O . LEU A 1 269 ? 13.687 9.541 32.681 1.00 85.50 269 LEU A O 1
ATOM 2168 N N . SER A 1 270 ? 13.042 9.448 30.538 1.00 80.38 270 SER A N 1
ATOM 2169 C CA . SER A 1 270 ? 13.633 8.134 30.256 1.00 80.38 270 SER A CA 1
ATOM 2170 C C . SER A 1 270 ? 14.996 8.209 29.561 1.00 80.38 270 SER A C 1
ATOM 2172 O O . SER A 1 270 ? 15.660 7.179 29.459 1.00 80.38 270 SER A O 1
ATOM 2174 N N . VAL A 1 271 ? 15.375 9.388 29.050 1.00 71.12 271 VAL A N 1
ATOM 2175 C CA . VAL A 1 271 ? 16.679 9.646 28.410 1.00 71.12 271 VAL A CA 1
ATOM 2176 C C . VAL A 1 271 ? 17.593 10.559 29.241 1.00 71.12 271 VAL A C 1
ATOM 2178 O O . VAL A 1 271 ? 18.798 10.531 29.002 1.00 71.12 271 VAL A O 1
ATOM 2181 N N . ASP A 1 272 ? 17.042 11.306 30.209 1.00 58.03 272 ASP A N 1
ATOM 2182 C CA . ASP A 1 272 ? 17.770 12.026 31.277 1.00 58.03 272 ASP A CA 1
ATOM 2183 C C . ASP A 1 272 ? 18.297 11.083 32.378 1.00 58.03 272 ASP A C 1
ATOM 2185 O O . ASP A 1 272 ? 19.436 11.304 32.858 1.00 58.03 272 ASP A O 1
#

Radius of gyration: 23.76 Å; Cα contacts (8 Å, |Δi|>4): 192; chains: 1; bounding box: 51×48×73 Å

Organism: NCBI:txid525372

Nearest PDB structures (foldseek):
  7s0f-assembly1_R  TM=3.058E-01  e=7.144E+00  Meleagris gallopavo

Mean predicted aligned error: 16.45 Å

Foldseek 3Di:
DLVLLALVVLLVLLVVLLVVLVPDDWPPSVVVNVLSVQLSVLSVVSNVVSVVLSVVLCVLVVPPPDRPLVVSLVSLVVSLVVVLCSLVVRPQVSLVVVLVVRPPTPPCVVVSVSSVVSNVVSVVSNVSSVLVNVLSVCVVPPDCPPVSVVVVCVVVVVPPVPPDDDDDPDDVVVVVLLVVLVVLLVVVVVVDDLVRSCVVVVHDSVVSLVSLLVCDVPRDPLCVSDPPVLLVLLLVLCVVPVPDDLVRSCVVSDDVADSSSNSSSVSVVVND

pLDDT: mean 77.47, std 17.34, range [28.22, 97.5]

Secondary structure (DSSP, 8-state):
-GGGG--HHHHHHHHHHHHTTTT---TTHHHHHHHHHHHHHHHHHHHHHHHHHHHHHHHHHH-TTS--HHHHHHHHHHHHHHHHHHHIIIIIHHHHHHHHHHTTSTT-HHHHHHHHHHHHHHHHHHHHHHHHHHHHHHHHTTS-HHHHHHHHHHHHHHHHTT-S-----SSHHHHHHHHHHHHHHHHHHTT--HHHHHHHHT--HHHHHHHHHHTBTTTB-GGGTS-HHHHHHHHHHHHH-TT--HHHHHHHH-TTS-HHHHHHHHHHHHH-

Solvent-accessible surface area (backbone atoms only — not comparable to full-atom values): 15606 Å² total; per-residue (Å²): 105,78,74,58,53,62,48,64,68,64,50,52,54,54,50,50,56,50,59,57,49,79,83,55,82,43,60,64,50,68,60,54,52,52,50,41,54,53,45,51,54,51,51,55,52,53,38,56,53,30,52,55,49,48,54,49,49,52,57,60,62,64,47,80,91,70,64,55,62,67,61,54,35,55,52,46,43,56,48,39,56,54,48,47,55,48,44,45,67,61,45,40,50,50,46,52,54,50,46,60,67,43,71,82,46,58,73,31,64,69,60,46,55,52,49,51,52,53,42,48,53,49,48,53,51,48,51,49,34,52,52,45,40,52,51,43,54,45,75,71,51,96,60,59,72,66,58,59,52,52,52,49,50,53,63,51,49,72,56,60,80,76,72,82,78,85,88,82,94,74,65,79,73,49,62,63,48,50,52,60,28,49,56,50,48,53,46,41,76,72,69,44,50,58,63,54,49,11,61,78,67,76,47,55,46,71,58,47,52,60,36,49,55,71,34,46,84,73,86,36,61,66,65,81,79,43,58,59,77,61,44,53,56,44,38,53,51,43,71,76,37,78,86,57,50,75,68,54,49,38,65,74,67,32,92,92,47,52,72,68,56,53,51,44,32,54,45,52,69,72,73,111

InterPro domains:
  IPR009057 Homedomain-like superfamily [SSF46689] (178-254)
  IPR029491 Helicase Helix-turn-helix domain [PF14493] (180-264)

Sequence (272 aa):
MLNSFRWTSLIDETVALQTSLADRNIDDKAGAEQYFIQLVADLRKQEKVAHSFINQLYTLLSDKSSLDYTRICERTKSAVQWFQSKIEDELIKPTFEHINVWKIKKRTKKYIDELNGLHLDYKRKLDQLLHCLTIAETLMSDGNIGEAVTQMEKFEKSKDDQVKTATDDTETKDLTKLDTKQITLEMYQDGNSIAEIAQKRGMVAGTIYGHLIHFIGEGVEAHELIEQDKLDRIIEVIRKHPDASASELKSILGPSVDYPDIRIGQKVLSVD